Protein AF-A0A9P9BII1-F1 (afdb_monomer)

Foldseek 3Di:
DDDDDDDDDDDDDDPDPPPPPDPPDDPLNVVLVVQCVLLVVLLVVLVVLVVLLVCLACVNFPPDDPVSLVVSVVSLVVSVVVLVVSQVVQDPDDPDAGHTPNDDLVRLCVPDDLQSSLVSNLSSLLSLLSSLLVLLSSQVSSFDDLVDPDPSNVVSLVSLLVSLVVLLVVLVVVSDNPPPPPPPPDDDDDDDDDDDDDDPDPPPPSRRAGALSSLSSLLSQLQSVLVCPPSNLSSLVNLVRNVDVVSPSPVSSVLSNVQSVVCNVVSHHDDSQ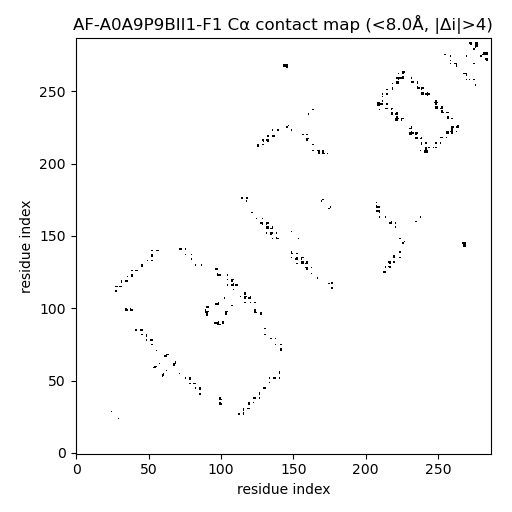VCCCVPVVDGDDDD

Structure (mmCIF, N/CA/C/O backbone):
data_AF-A0A9P9BII1-F1
#
_entry.id   AF-A0A9P9BII1-F1
#
loop_
_atom_site.group_PDB
_atom_site.id
_atom_site.type_symbol
_atom_site.label_atom_id
_atom_site.label_alt_id
_atom_site.label_comp_id
_atom_site.label_asym_id
_atom_site.label_entity_id
_atom_site.label_seq_id
_atom_site.pdbx_PDB_ins_code
_atom_site.Cartn_x
_atom_site.Cartn_y
_atom_site.Cartn_z
_atom_site.occupancy
_atom_site.B_iso_or_equiv
_atom_site.auth_seq_id
_atom_site.auth_comp_id
_atom_site.auth_asym_id
_atom_site.auth_atom_id
_atom_site.pdbx_PDB_model_num
ATOM 1 N N . MET A 1 1 ? -20.106 42.550 32.837 1.00 37.91 1 MET A N 1
ATOM 2 C CA . MET A 1 1 ? -19.754 42.875 31.440 1.00 37.91 1 MET A CA 1
ATOM 3 C C . MET A 1 1 ? -19.389 41.559 30.758 1.00 37.91 1 MET A C 1
ATOM 5 O O . MET A 1 1 ? -18.338 41.011 31.050 1.00 37.91 1 MET A O 1
ATOM 9 N N . ARG A 1 2 ? -20.332 40.958 30.018 1.00 33.84 2 ARG A N 1
ATOM 10 C CA . ARG A 1 2 ? -20.162 39.676 29.309 1.00 33.84 2 ARG A CA 1
ATOM 11 C C . ARG A 1 2 ? -19.641 39.983 27.906 1.00 33.84 2 ARG A C 1
ATOM 13 O O . ARG A 1 2 ? -20.245 40.818 27.240 1.00 33.84 2 ARG A O 1
ATOM 20 N N . GLN A 1 3 ? -18.573 39.326 27.464 1.00 36.69 3 GLN A N 1
ATOM 21 C CA . GLN A 1 3 ? -18.199 39.305 26.052 1.00 36.69 3 GLN A CA 1
ATOM 22 C C . GLN A 1 3 ? -18.216 37.868 25.543 1.00 36.69 3 GLN A C 1
ATOM 24 O O . GLN A 1 3 ? -17.524 36.986 26.041 1.00 36.69 3 GLN A O 1
ATOM 29 N N . THR A 1 4 ? -19.108 37.683 24.582 1.00 38.31 4 THR A N 1
ATOM 30 C CA . THR A 1 4 ? -19.390 36.498 23.789 1.00 38.31 4 THR A CA 1
ATOM 31 C C . THR A 1 4 ? -18.354 36.432 22.671 1.00 38.31 4 THR A C 1
ATOM 33 O O . THR A 1 4 ? -18.233 37.393 21.915 1.00 38.31 4 THR A O 1
ATOM 36 N N . ILE A 1 5 ? -17.623 35.325 22.539 1.00 36.66 5 ILE A N 1
ATOM 37 C CA . ILE A 1 5 ? -16.804 35.063 21.349 1.00 36.66 5 ILE A CA 1
ATOM 38 C C . ILE A 1 5 ? -17.589 34.069 20.503 1.00 36.66 5 ILE A C 1
ATOM 40 O O . ILE A 1 5 ? -17.770 32.915 20.881 1.00 36.66 5 ILE A O 1
ATOM 44 N N . SER A 1 6 ? -18.120 34.578 19.396 1.00 36.09 6 SER A N 1
ATOM 45 C CA . SER A 1 6 ? -18.801 33.812 18.364 1.00 36.09 6 SER A CA 1
ATOM 46 C C . SER A 1 6 ? -17.867 33.630 17.168 1.00 36.09 6 SER A C 1
ATOM 48 O O . SER A 1 6 ? -17.128 34.545 16.810 1.00 36.09 6 SER A O 1
ATOM 50 N N . SER A 1 7 ? -18.001 32.455 16.553 1.00 33.88 7 SER A N 1
ATOM 51 C CA . SER A 1 7 ? -17.743 32.110 15.150 1.00 33.88 7 SER A CA 1
ATOM 52 C C . SER A 1 7 ? -16.306 32.063 14.618 1.00 33.88 7 SER A C 1
ATOM 54 O O . SER A 1 7 ? -15.764 33.082 14.207 1.00 33.88 7 SER A O 1
ATOM 56 N N . THR A 1 8 ? -15.818 30.833 14.417 1.00 34.38 8 THR A N 1
ATOM 57 C CA . THR A 1 8 ? -15.198 30.368 13.156 1.00 34.38 8 THR A CA 1
ATOM 58 C C . THR A 1 8 ? -15.412 28.851 13.000 1.00 34.38 8 THR A C 1
ATOM 60 O O . THR A 1 8 ? -14.522 28.043 13.243 1.00 34.38 8 THR A O 1
ATOM 63 N N . LEU A 1 9 ? -16.623 28.440 12.604 1.00 34.28 9 LEU A N 1
ATOM 64 C CA . LEU A 1 9 ? -16.849 27.102 12.038 1.00 34.28 9 LEU A CA 1
ATOM 65 C C . LEU A 1 9 ? -16.599 27.168 10.519 1.00 34.28 9 LEU A C 1
ATOM 67 O O . LEU A 1 9 ? -17.051 28.129 9.892 1.00 34.28 9 LEU A O 1
ATOM 71 N N . PRO A 1 10 ? -15.904 26.193 9.909 1.00 35.91 10 PRO A N 1
ATOM 72 C CA . PRO A 1 10 ? -15.767 26.118 8.458 1.00 35.91 10 PRO A CA 1
ATOM 73 C C . PRO A 1 10 ? -17.096 25.713 7.791 1.00 35.91 10 PRO A C 1
ATOM 75 O O . PRO A 1 10 ? -17.853 24.900 8.320 1.00 35.91 10 PRO A O 1
ATOM 78 N N . SER A 1 11 ? -17.375 26.318 6.633 1.00 38.66 11 SER A N 1
ATOM 79 C CA . SER A 1 11 ? -18.633 26.224 5.878 1.00 38.66 11 SER A CA 1
ATOM 80 C C . SER A 1 11 ? -19.050 24.793 5.484 1.00 38.66 11 SER A C 1
ATOM 82 O O . SER A 1 11 ? -18.194 24.003 5.082 1.00 38.66 11 SER A O 1
ATOM 84 N N . PRO A 1 12 ? -20.363 24.472 5.473 1.00 44.69 12 PRO A N 1
ATOM 85 C CA . PRO A 1 12 ? -20.879 23.162 5.101 1.00 44.69 12 PRO A CA 1
ATOM 86 C C . PRO A 1 12 ? -21.339 23.152 3.636 1.00 44.69 12 PRO A C 1
ATOM 88 O O . PRO A 1 12 ? -22.470 23.511 3.326 1.00 44.69 12 PRO A O 1
ATOM 91 N N . HIS A 1 13 ? -20.485 22.707 2.718 1.00 38.97 13 HIS A N 1
ATOM 92 C CA . HIS A 1 13 ? -20.919 22.318 1.368 1.00 38.97 13 HIS A CA 1
ATOM 93 C C . HIS A 1 13 ? -20.343 20.952 0.992 1.00 38.97 13 HIS A C 1
ATOM 95 O O . HIS A 1 13 ? -19.656 20.789 -0.010 1.00 38.97 13 HIS A O 1
ATOM 101 N N . LEU A 1 14 ? -20.644 19.956 1.820 1.00 40.66 14 LEU A N 1
ATOM 102 C CA . LEU A 1 14 ? -20.707 18.565 1.396 1.00 40.66 14 LEU A CA 1
ATOM 103 C C . LEU A 1 14 ? -22.172 18.171 1.536 1.00 40.66 14 LEU A C 1
ATOM 105 O O . LEU A 1 14 ? -22.669 17.997 2.646 1.00 40.66 14 LEU A O 1
ATOM 109 N N . ILE A 1 15 ? -22.878 18.102 0.407 1.00 37.12 15 ILE A N 1
ATOM 110 C CA . ILE A 1 15 ? -24.163 17.409 0.341 1.00 37.12 15 ILE A CA 1
ATOM 111 C C . ILE A 1 15 ? -23.810 15.931 0.506 1.00 37.12 15 ILE A C 1
ATOM 113 O O . ILE A 1 15 ? -23.513 15.236 -0.463 1.00 37.12 15 ILE A O 1
ATOM 117 N N . LEU A 1 16 ? -23.726 15.489 1.759 1.00 41.62 16 LEU A N 1
ATOM 118 C CA . LEU A 1 16 ? -23.738 14.074 2.083 1.00 41.62 16 LEU A CA 1
ATOM 119 C C . LEU A 1 16 ? -25.080 13.534 1.571 1.00 41.62 16 LEU A C 1
ATOM 121 O O . LEU A 1 16 ? -26.110 14.161 1.843 1.00 41.62 16 LEU A O 1
ATOM 125 N N . PRO A 1 17 ? -25.108 12.427 0.808 1.00 35.66 17 PRO A N 1
ATOM 126 C CA . PRO A 1 17 ? -26.366 11.748 0.551 1.00 35.66 17 PRO A CA 1
ATOM 127 C C . PRO A 1 17 ? -26.988 11.447 1.914 1.00 35.66 17 PRO A C 1
ATOM 129 O O . PRO A 1 17 ? -26.336 10.860 2.779 1.00 35.66 17 PRO A O 1
ATOM 132 N N . ASN A 1 18 ? -28.210 11.935 2.123 1.00 41.25 18 ASN A N 1
ATOM 133 C CA . ASN A 1 18 ? -28.996 11.639 3.307 1.00 41.25 18 ASN A CA 1
ATOM 134 C C . ASN A 1 18 ? -29.317 10.143 3.258 1.00 41.25 18 ASN A C 1
ATOM 136 O O . ASN A 1 18 ? -30.305 9.738 2.651 1.00 41.25 18 ASN A O 1
ATOM 140 N N . LEU A 1 19 ? -28.408 9.328 3.790 1.00 47.31 19 LEU A N 1
ATOM 141 C CA . LEU A 1 19 ? -28.669 7.935 4.102 1.00 47.31 19 LEU A CA 1
ATOM 142 C C . LEU A 1 19 ? -29.736 7.982 5.188 1.00 47.31 19 LEU A C 1
ATOM 144 O O . LEU A 1 19 ? -29.468 8.467 6.287 1.00 47.31 19 LEU A O 1
ATOM 148 N N . GLU A 1 20 ? -30.958 7.590 4.836 1.00 40.94 20 GLU A N 1
ATOM 149 C CA . GLU A 1 20 ? -32.012 7.353 5.815 1.00 40.94 20 GLU A CA 1
ATOM 150 C C . GLU A 1 20 ? -31.408 6.463 6.903 1.00 40.94 20 GLU A C 1
ATOM 152 O O . GLU A 1 20 ? -30.863 5.400 6.606 1.00 40.94 20 GLU A O 1
ATOM 157 N N . ALA A 1 21 ? -31.366 6.973 8.136 1.00 46.28 21 ALA A N 1
ATOM 158 C CA . ALA A 1 21 ? -30.847 6.211 9.254 1.00 46.28 21 ALA A CA 1
ATOM 159 C C . ALA A 1 21 ? -31.758 4.995 9.417 1.00 46.28 21 ALA A C 1
ATOM 161 O O . ALA A 1 21 ? -32.939 5.148 9.724 1.00 46.28 21 ALA A O 1
ATOM 162 N N . ASP A 1 22 ? -31.213 3.815 9.148 1.00 53.81 22 ASP A N 1
ATOM 163 C CA . ASP A 1 22 ? -31.877 2.558 9.449 1.00 53.81 22 ASP A CA 1
ATOM 164 C C . ASP A 1 22 ? -32.084 2.516 10.970 1.00 53.81 22 ASP A C 1
ATOM 166 O O . ASP A 1 22 ? -31.125 2.729 11.725 1.00 53.81 22 ASP A O 1
ATOM 170 N N . ASP A 1 23 ? -33.328 2.313 11.413 1.00 57.91 23 ASP A N 1
ATOM 171 C CA . ASP A 1 23 ? -33.786 2.487 12.809 1.00 57.91 23 ASP A CA 1
ATOM 172 C C . ASP A 1 23 ? -33.072 1.521 13.794 1.00 57.91 23 ASP A C 1
ATOM 174 O O . ASP A 1 23 ? -33.182 1.656 15.011 1.00 57.91 23 ASP A O 1
ATOM 178 N N . ASP A 1 24 ? -32.278 0.581 13.261 1.00 66.44 24 ASP A N 1
ATOM 179 C CA . ASP A 1 24 ? -31.462 -0.417 13.966 1.00 66.44 24 ASP A CA 1
ATOM 180 C C . ASP A 1 24 ? -29.956 -0.062 14.081 1.00 66.44 24 ASP A C 1
ATOM 182 O O . ASP A 1 24 ? -29.154 -0.868 14.570 1.00 66.44 24 ASP A O 1
ATOM 186 N N . THR A 1 25 ? -29.517 1.128 13.652 1.00 73.44 25 THR A N 1
ATOM 187 C CA . THR A 1 25 ? -28.085 1.488 13.689 1.00 73.44 25 THR A CA 1
ATOM 188 C C . THR A 1 25 ? -27.608 1.772 15.121 1.00 73.44 25 THR A C 1
ATOM 190 O O . THR A 1 25 ? -28.017 2.747 15.752 1.00 73.44 25 THR A O 1
ATOM 193 N N . SER A 1 26 ? -26.681 0.954 15.636 1.00 84.44 26 SER A N 1
ATOM 194 C CA . SER A 1 26 ? -26.080 1.156 16.963 1.00 84.44 26 SER A CA 1
ATOM 195 C C . SER A 1 26 ? -25.380 2.525 17.068 1.00 84.44 26 SER A C 1
ATOM 197 O O . SER A 1 26 ? -24.687 2.932 16.127 1.00 84.44 26 SER A O 1
ATOM 199 N N . PRO A 1 27 ? -25.445 3.221 18.224 1.00 83.50 27 PRO A N 1
ATOM 200 C CA . PRO A 1 27 ? -24.693 4.459 18.458 1.00 83.50 27 PRO A CA 1
ATOM 201 C C . PRO A 1 27 ? -23.186 4.326 18.191 1.00 83.50 27 PRO A C 1
ATOM 203 O O . PRO A 1 27 ? -22.537 5.285 17.770 1.00 83.50 27 PRO A O 1
ATOM 206 N N . GLU A 1 28 ? -22.622 3.135 18.408 1.00 83.19 28 GLU A N 1
ATOM 207 C CA . GLU A 1 28 ? -21.217 2.837 18.116 1.00 83.19 28 GLU A CA 1
ATOM 208 C C . GLU A 1 28 ? -20.907 2.861 16.617 1.00 83.19 28 GLU A C 1
ATOM 210 O O . GLU A 1 28 ? -19.848 3.346 16.211 1.00 83.19 28 GLU A O 1
ATOM 215 N N . ASP A 1 29 ? -21.836 2.383 15.789 1.00 81.56 29 ASP A N 1
ATOM 216 C CA . ASP A 1 29 ? -21.683 2.369 14.336 1.00 81.56 29 ASP A CA 1
ATOM 217 C C . ASP A 1 29 ? -21.867 3.773 13.753 1.00 81.56 29 ASP A C 1
ATOM 219 O O . ASP A 1 29 ? -21.079 4.181 12.896 1.00 81.56 29 ASP A O 1
ATOM 223 N N . MET A 1 30 ? -22.799 4.566 14.295 1.00 84.62 30 MET A N 1
ATOM 224 C CA . MET A 1 30 ? -22.929 5.988 13.948 1.00 84.62 30 MET A CA 1
ATOM 225 C C . MET A 1 30 ? -21.650 6.768 14.282 1.00 84.62 30 MET A C 1
ATOM 227 O O . MET A 1 30 ? -21.163 7.558 13.469 1.00 84.62 30 MET A O 1
ATOM 231 N N . LEU A 1 31 ? -21.075 6.531 15.467 1.00 86.44 31 LEU A N 1
ATOM 232 C CA . LEU A 1 31 ? -19.836 7.180 15.893 1.00 86.44 31 LEU A CA 1
ATOM 233 C C . LEU A 1 31 ? -18.653 6.760 15.014 1.00 86.44 31 LEU A C 1
ATOM 235 O O . LEU A 1 31 ? -17.882 7.612 14.569 1.00 86.44 31 LEU A O 1
ATOM 239 N N . HIS A 1 32 ? -18.526 5.466 14.715 1.00 86.56 32 HIS A N 1
ATOM 240 C CA . HIS A 1 32 ? -17.518 4.964 13.786 1.00 86.56 32 HIS A CA 1
ATOM 241 C C . HIS A 1 32 ? -17.662 5.609 12.398 1.00 86.56 32 HIS A C 1
ATOM 243 O O . HIS A 1 32 ? -16.670 6.056 11.819 1.00 86.56 32 HIS A O 1
ATOM 249 N N . GLN A 1 33 ? -18.879 5.704 11.858 1.00 84.69 33 GLN A N 1
ATOM 250 C CA . GLN A 1 33 ? -19.138 6.309 10.550 1.00 84.69 33 GLN A CA 1
ATOM 251 C C . GLN A 1 33 ? -18.779 7.802 10.530 1.00 84.69 33 GLN A C 1
ATOM 253 O O . GLN A 1 33 ? -18.103 8.262 9.609 1.00 84.69 33 GLN A O 1
ATOM 258 N N . ALA A 1 34 ? -19.142 8.546 11.577 1.00 86.00 34 ALA A N 1
ATOM 259 C CA . ALA A 1 34 ? -18.801 9.961 11.698 1.00 86.00 34 ALA A CA 1
ATOM 260 C C . ALA A 1 34 ? -17.279 10.193 11.778 1.00 86.00 34 ALA A C 1
ATOM 262 O O . ALA A 1 34 ? -16.751 11.091 11.120 1.00 86.00 34 ALA A O 1
ATOM 263 N N . LEU A 1 35 ? -16.561 9.369 12.549 1.00 87.75 35 LEU A N 1
ATOM 264 C CA . LEU A 1 35 ? -15.115 9.514 12.770 1.00 87.75 35 LEU A CA 1
ATOM 265 C C . LEU A 1 35 ? -14.251 8.941 11.635 1.00 87.75 35 LEU A C 1
ATOM 267 O O . LEU A 1 35 ? -13.095 9.340 11.475 1.00 87.75 35 LEU A O 1
ATOM 271 N N . SER A 1 36 ? -14.789 8.017 10.837 1.00 89.38 36 SER A N 1
ATOM 272 C CA . SER A 1 36 ? -14.081 7.413 9.701 1.00 89.38 36 SER A CA 1
ATOM 273 C C . SER A 1 36 ? -14.126 8.265 8.432 1.00 89.38 36 SER A C 1
ATOM 275 O O . SER A 1 36 ? -13.271 8.088 7.565 1.00 89.38 36 SER A O 1
ATOM 277 N N . GLY A 1 37 ? -15.050 9.227 8.325 1.00 89.56 37 GLY A N 1
ATOM 278 C CA . GLY A 1 37 ? -15.197 10.102 7.154 1.00 89.56 37 GLY A CA 1
ATOM 279 C C . GLY A 1 37 ? -13.883 10.725 6.648 1.00 89.56 37 GLY A C 1
ATOM 280 O O . GLY A 1 37 ? -13.556 10.556 5.472 1.00 89.56 37 GLY A O 1
ATOM 281 N N . PRO A 1 38 ? -13.070 11.376 7.506 1.00 90.44 38 PRO A N 1
ATOM 282 C CA . PRO A 1 38 ? -11.774 11.925 7.098 1.00 90.44 38 PRO A CA 1
ATOM 283 C C . PRO A 1 38 ? -10.776 10.871 6.593 1.00 90.44 38 PRO A C 1
ATOM 285 O O . PRO A 1 38 ? -9.991 11.153 5.688 1.00 90.44 38 PRO A O 1
ATOM 288 N N . LEU A 1 39 ? -10.811 9.655 7.149 1.00 91.50 39 LEU A N 1
ATOM 289 C CA . LEU A 1 39 ? -9.946 8.547 6.730 1.00 91.50 39 LEU A CA 1
ATOM 290 C C . LEU A 1 39 ? -10.359 8.008 5.360 1.00 91.50 39 LEU A C 1
ATOM 292 O O . LEU A 1 39 ? -9.500 7.766 4.513 1.00 91.50 39 LEU A O 1
ATOM 296 N N . PHE A 1 40 ? -11.664 7.882 5.112 1.00 92.06 40 PHE A N 1
ATOM 297 C CA . PHE A 1 40 ? -12.182 7.508 3.798 1.00 92.06 40 PHE A CA 1
ATOM 298 C C . PHE A 1 40 ? -11.846 8.550 2.735 1.00 92.06 40 PHE A C 1
ATOM 300 O O . PHE A 1 40 ? -11.382 8.180 1.659 1.00 92.06 40 PHE A O 1
ATOM 307 N N . GLU A 1 41 ? -12.013 9.839 3.035 1.00 92.62 41 GLU A N 1
ATOM 308 C CA . GLU A 1 41 ? -11.648 10.914 2.106 1.00 92.62 41 GLU A CA 1
ATOM 309 C C . GLU A 1 41 ? -10.146 10.905 1.801 1.00 92.62 41 GLU A C 1
ATOM 311 O O . GLU A 1 41 ? -9.737 11.021 0.641 1.00 92.62 41 GLU A O 1
ATOM 316 N N . PHE A 1 42 ? -9.308 10.716 2.825 1.00 94.12 42 PHE A N 1
ATOM 317 C CA . PHE A 1 42 ? -7.871 10.552 2.637 1.00 94.12 42 PHE A CA 1
ATOM 318 C C . PHE A 1 42 ? -7.565 9.370 1.712 1.00 94.12 42 PHE A C 1
ATOM 320 O O . PHE A 1 42 ? -6.849 9.531 0.721 1.00 94.12 42 PHE A O 1
ATOM 327 N N . TYR A 1 43 ? -8.127 8.195 2.007 1.00 94.69 43 TYR A N 1
ATOM 328 C CA . TYR A 1 43 ? -7.877 6.985 1.233 1.00 94.69 43 TYR A CA 1
ATOM 329 C C . TYR A 1 43 ? -8.371 7.127 -0.207 1.00 94.69 43 TYR A C 1
ATOM 331 O O . TYR A 1 43 ? -7.662 6.762 -1.139 1.00 94.69 43 TYR A O 1
ATOM 339 N N . TYR A 1 44 ? -9.540 7.728 -0.418 1.00 95.38 44 TYR A N 1
ATOM 340 C CA . TYR A 1 44 ? -10.073 8.011 -1.746 1.00 95.38 44 TYR A CA 1
ATOM 341 C C . TYR A 1 44 ? -9.128 8.903 -2.561 1.00 95.38 44 TYR A C 1
ATOM 343 O O . TYR A 1 44 ? -8.754 8.557 -3.684 1.00 95.38 44 TYR A O 1
ATOM 351 N N . ARG A 1 45 ? -8.662 10.021 -1.987 1.00 96.69 45 ARG A N 1
ATOM 352 C CA . ARG A 1 45 ? -7.682 10.900 -2.649 1.00 96.69 45 ARG A CA 1
ATOM 353 C C . ARG A 1 45 ? -6.366 10.191 -2.930 1.00 96.69 45 ARG A C 1
ATOM 355 O O . ARG A 1 45 ? -5.770 10.425 -3.983 1.00 96.69 45 ARG A O 1
ATOM 362 N N . LEU A 1 46 ? -5.927 9.332 -2.015 1.00 96.19 46 LEU A N 1
ATOM 363 C CA . LEU A 1 46 ? -4.751 8.499 -2.209 1.00 96.19 46 LEU A CA 1
ATOM 364 C C . LEU A 1 46 ? -4.944 7.572 -3.416 1.00 96.19 46 LEU A C 1
ATOM 366 O O . LEU A 1 46 ? -4.092 7.575 -4.296 1.00 96.19 46 LEU A O 1
ATOM 370 N N . GLN A 1 47 ? -6.086 6.887 -3.539 1.00 94.88 47 GLN A N 1
ATOM 371 C CA . GLN A 1 47 ? -6.379 6.015 -4.686 1.00 94.88 47 GLN A CA 1
ATOM 372 C C . GLN A 1 47 ? -6.416 6.767 -6.024 1.00 94.88 47 GLN A C 1
ATOM 374 O O . GLN A 1 47 ? -5.945 6.254 -7.042 1.00 94.88 47 GLN A O 1
ATOM 379 N N . LEU A 1 48 ? -6.908 8.012 -6.045 1.00 95.31 48 LEU A N 1
ATOM 380 C CA . LEU A 1 48 ? -6.826 8.856 -7.244 1.00 95.31 48 LEU A CA 1
ATOM 381 C C . LEU A 1 48 ? -5.367 9.115 -7.653 1.00 95.31 48 LEU A C 1
ATOM 383 O O . LEU A 1 48 ? -5.044 9.102 -8.845 1.00 95.31 48 LEU A O 1
ATOM 387 N 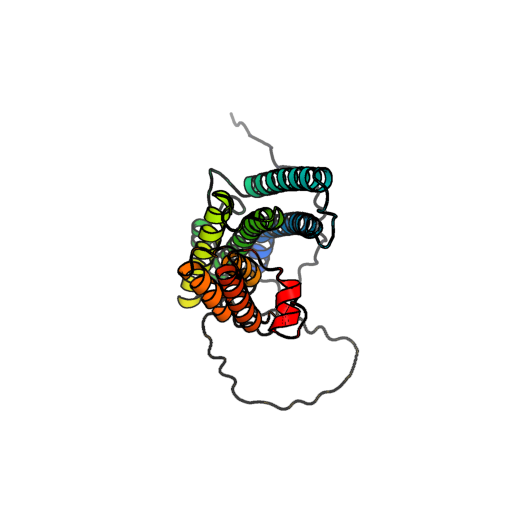N . LEU A 1 49 ? -4.476 9.327 -6.680 1.00 95.25 49 LEU A N 1
ATOM 388 C CA . LEU A 1 49 ? -3.038 9.455 -6.926 1.00 95.25 49 LEU A CA 1
ATOM 389 C C . LEU A 1 49 ? -2.423 8.121 -7.366 1.00 95.25 49 LEU A C 1
ATOM 391 O O . LEU A 1 49 ? -1.701 8.118 -8.362 1.00 95.25 49 LEU A O 1
ATOM 395 N N . SER A 1 50 ? -2.762 6.997 -6.731 1.00 92.94 50 SER A N 1
ATOM 396 C CA . SER A 1 50 ? -2.316 5.650 -7.128 1.00 92.94 50 SER A CA 1
ATOM 397 C C . SER A 1 50 ? -2.659 5.348 -8.589 1.00 92.94 50 SER A C 1
ATOM 399 O O . SER A 1 50 ? -1.824 4.867 -9.357 1.00 92.94 50 SER A O 1
ATOM 401 N N . GLY A 1 51 ? -3.864 5.721 -9.034 1.00 91.88 51 GLY A N 1
ATOM 402 C CA . GLY A 1 51 ? -4.269 5.590 -10.435 1.00 91.88 51 GLY A CA 1
ATOM 403 C C . GLY A 1 51 ? -3.415 6.428 -11.392 1.00 91.88 51 GLY A C 1
ATOM 404 O O . GLY A 1 51 ? -3.187 6.034 -12.537 1.00 91.88 51 GLY A O 1
ATOM 405 N N . HIS A 1 52 ? -2.899 7.576 -10.943 1.00 92.12 52 HIS A N 1
ATOM 406 C CA . HIS A 1 52 ? -1.954 8.373 -11.726 1.00 92.12 52 HIS A CA 1
ATOM 407 C C . HIS A 1 52 ? -0.580 7.700 -11.790 1.00 92.12 52 HIS A C 1
ATOM 409 O O . HIS A 1 52 ? 0.015 7.679 -12.866 1.00 92.12 52 HIS A O 1
ATOM 415 N N . VAL A 1 53 ? -0.112 7.114 -10.683 1.00 90.00 53 VAL A N 1
ATOM 416 C CA . VAL A 1 53 ? 1.144 6.346 -10.624 1.00 90.00 53 VAL A CA 1
ATOM 417 C C . VAL A 1 53 ? 1.099 5.147 -11.572 1.00 90.00 53 VAL A C 1
ATOM 419 O O . VAL A 1 53 ? 2.008 4.972 -12.383 1.00 90.00 53 VAL A O 1
ATOM 422 N N . ALA A 1 54 ? 0.008 4.378 -11.569 1.00 87.06 54 ALA A N 1
ATOM 423 C CA . ALA A 1 54 ? -0.149 3.201 -12.426 1.00 87.06 54 ALA A CA 1
ATOM 424 C C . ALA A 1 54 ? 0.008 3.523 -13.928 1.00 87.06 54 ALA A C 1
ATOM 426 O O . ALA A 1 54 ? 0.610 2.747 -14.681 1.00 87.06 54 ALA A O 1
ATOM 427 N N . ARG A 1 55 ? -0.457 4.704 -14.365 1.00 88.44 55 ARG A N 1
ATOM 428 C CA . ARG A 1 55 ? -0.324 5.187 -15.755 1.00 88.44 55 ARG A CA 1
ATOM 429 C C . ARG A 1 55 ? 1.097 5.606 -16.139 1.00 88.44 55 ARG A C 1
ATOM 431 O O . ARG A 1 55 ? 1.361 5.821 -17.318 1.00 88.44 55 ARG A O 1
ATOM 438 N N . LEU A 1 56 ? 2.011 5.730 -15.178 1.00 87.25 56 LEU A N 1
ATOM 439 C CA . LEU A 1 56 ? 3.416 6.053 -15.437 1.00 87.25 56 LEU A CA 1
ATOM 440 C C . LEU A 1 56 ? 4.280 4.811 -15.672 1.00 87.25 56 LEU A C 1
ATOM 442 O O . LEU A 1 56 ? 5.430 4.938 -16.097 1.00 87.25 56 LEU A O 1
ATOM 446 N N . THR A 1 57 ? 3.752 3.610 -15.439 1.00 81.69 57 THR A N 1
ATOM 447 C CA . THR A 1 57 ? 4.451 2.366 -15.777 1.00 81.69 57 THR A CA 1
ATOM 448 C C . THR A 1 57 ? 4.768 2.301 -17.278 1.00 81.69 57 THR A C 1
ATOM 450 O O . THR A 1 57 ? 4.018 2.808 -18.114 1.00 81.69 57 THR A O 1
ATOM 453 N N . HIS A 1 58 ? 5.866 1.630 -17.642 1.00 75.94 58 HIS A N 1
ATOM 454 C CA . HIS A 1 58 ? 6.309 1.475 -19.040 1.00 75.94 58 HIS A CA 1
ATOM 455 C C . HIS A 1 58 ? 5.287 0.764 -19.951 1.00 75.94 58 HIS A C 1
ATOM 457 O O . HIS A 1 58 ? 5.434 0.758 -21.166 1.00 75.94 58 HIS A O 1
ATOM 463 N N . TYR A 1 59 ? 4.250 0.158 -19.368 1.00 75.19 59 TYR A N 1
ATOM 464 C CA . TYR A 1 59 ? 3.141 -0.457 -20.094 1.00 75.19 59 TYR A CA 1
ATOM 465 C C . TYR A 1 59 ? 2.124 0.539 -20.640 1.00 75.19 59 TYR A C 1
ATOM 467 O O . TYR A 1 59 ? 1.443 0.237 -21.614 1.00 75.19 59 TYR A O 1
ATOM 475 N N . HIS A 1 60 ? 1.993 1.694 -19.991 1.00 77.25 60 HIS A N 1
ATOM 476 C CA . HIS A 1 60 ? 0.987 2.701 -20.327 1.00 77.25 60 HIS A CA 1
ATOM 477 C C . HIS A 1 60 ? 1.601 3.938 -20.981 1.00 77.25 60 HIS A C 1
ATOM 479 O O . HIS A 1 60 ? 0.879 4.754 -21.550 1.00 77.25 60 HIS A O 1
ATOM 485 N N . ARG A 1 61 ? 2.926 4.089 -20.906 1.00 78.75 61 ARG A N 1
ATOM 486 C CA . ARG A 1 61 ? 3.644 5.246 -21.430 1.00 78.75 61 ARG A CA 1
ATOM 487 C C . ARG A 1 61 ? 4.984 4.833 -22.026 1.00 78.75 61 ARG A C 1
ATOM 489 O O . ARG A 1 61 ? 5.654 3.958 -21.481 1.00 78.75 61 ARG A O 1
ATOM 496 N N . SER A 1 62 ? 5.375 5.498 -23.116 1.00 80.38 62 SER A N 1
ATOM 497 C CA . SER A 1 62 ? 6.711 5.347 -23.698 1.00 80.38 62 SER A CA 1
ATOM 498 C C . SER A 1 62 ? 7.792 5.716 -22.679 1.00 80.38 62 SER A C 1
ATOM 500 O O . SER A 1 62 ? 7.610 6.615 -21.858 1.00 80.38 62 SER A O 1
ATOM 502 N N . ARG A 1 63 ? 8.901 4.976 -22.719 1.00 80.88 63 ARG A N 1
ATOM 503 C CA . ARG A 1 63 ? 10.073 5.098 -21.835 1.00 80.88 63 ARG A CA 1
ATOM 504 C C . ARG A 1 63 ? 11.378 4.972 -22.629 1.00 80.88 63 ARG A C 1
ATOM 506 O O . ARG A 1 63 ? 12.394 4.535 -22.092 1.00 80.88 63 ARG A O 1
ATOM 513 N N . ILE A 1 64 ? 11.316 5.248 -23.931 1.00 82.44 64 ILE A N 1
ATOM 514 C CA . ILE A 1 64 ? 12.361 4.869 -24.887 1.00 82.44 64 ILE A CA 1
ATOM 515 C C . ILE A 1 64 ? 13.368 6.005 -25.063 1.00 82.44 64 ILE A C 1
ATOM 517 O O . ILE A 1 64 ? 14.566 5.746 -25.144 1.00 82.44 64 ILE A O 1
ATOM 521 N N . THR A 1 65 ? 12.898 7.252 -25.116 1.00 86.31 65 THR A N 1
ATOM 522 C CA . THR A 1 65 ? 13.757 8.426 -25.322 1.00 86.31 65 THR A CA 1
ATOM 523 C C . THR A 1 65 ? 14.147 9.087 -23.997 1.00 86.31 65 THR A C 1
ATOM 525 O O . THR A 1 65 ? 13.524 8.850 -22.962 1.00 86.31 65 THR A O 1
ATOM 528 N N . ALA A 1 66 ? 15.181 9.934 -24.022 1.00 85.00 66 ALA A N 1
ATOM 529 C CA . ALA A 1 66 ? 15.525 10.773 -22.873 1.00 85.00 66 ALA A CA 1
ATOM 530 C C . ALA A 1 66 ? 14.359 11.708 -22.503 1.00 85.00 66 ALA A C 1
ATOM 532 O O . ALA A 1 66 ? 13.962 11.758 -21.343 1.00 85.00 66 ALA A O 1
ATOM 533 N N . ASP A 1 67 ? 13.728 12.329 -23.505 1.00 87.31 67 ASP A N 1
ATOM 534 C CA . ASP A 1 67 ? 12.561 13.197 -23.316 1.00 87.31 67 ASP A CA 1
ATOM 535 C C . ASP A 1 67 ? 11.386 12.457 -22.653 1.00 87.31 67 ASP A C 1
ATOM 537 O O . ASP A 1 67 ? 10.709 13.006 -21.780 1.00 87.31 67 ASP A O 1
ATOM 541 N N . ASP A 1 68 ? 11.154 11.189 -23.019 1.00 85.19 68 ASP A N 1
ATOM 542 C CA . ASP A 1 68 ? 10.141 10.345 -22.379 1.00 85.19 68 ASP A CA 1
ATOM 543 C C . ASP A 1 68 ? 10.449 10.143 -20.889 1.00 85.19 68 ASP A C 1
ATOM 545 O O . ASP A 1 68 ? 9.542 10.188 -20.052 1.00 85.19 68 ASP A O 1
ATOM 549 N N . GLN A 1 69 ? 11.722 9.917 -20.547 1.00 84.94 69 GLN A N 1
ATOM 550 C CA . GLN A 1 69 ? 12.155 9.714 -19.164 1.00 84.94 69 GLN A CA 1
ATOM 551 C C . GLN A 1 69 ? 12.042 10.999 -18.343 1.00 84.94 69 GLN A C 1
ATOM 553 O O . GLN A 1 69 ? 11.468 10.961 -17.252 1.00 84.94 69 GLN A O 1
ATOM 558 N N . ASP A 1 70 ? 12.479 12.136 -18.884 1.00 87.31 70 ASP A N 1
ATOM 559 C CA . ASP A 1 70 ? 12.378 13.446 -18.231 1.00 87.31 70 ASP A CA 1
ATOM 560 C C . ASP A 1 70 ? 10.917 13.830 -17.977 1.00 87.31 70 ASP A C 1
ATOM 562 O O . ASP A 1 70 ? 10.541 14.254 -16.878 1.00 87.31 70 ASP A O 1
ATOM 566 N N . ALA A 1 71 ? 10.047 13.595 -18.961 1.00 88.75 71 ALA A N 1
ATOM 567 C CA . ALA A 1 71 ? 8.625 13.871 -18.831 1.00 88.75 71 ALA A CA 1
ATOM 568 C C . ALA A 1 71 ? 7.941 12.965 -17.793 1.00 88.75 71 ALA A C 1
ATOM 570 O O . ALA A 1 71 ? 6.921 13.353 -17.214 1.00 88.75 71 ALA A O 1
ATOM 571 N N . VAL A 1 72 ? 8.458 11.760 -17.539 1.00 88.31 72 VAL A N 1
ATOM 572 C CA . VAL A 1 72 ? 7.953 10.917 -16.449 1.00 88.31 72 VAL A CA 1
ATOM 573 C C . VAL A 1 72 ? 8.537 11.328 -15.106 1.00 88.31 72 VAL A C 1
ATOM 575 O O . VAL A 1 72 ? 7.777 11.425 -14.142 1.00 88.31 72 VAL A O 1
ATOM 578 N N . ALA A 1 73 ? 9.829 11.639 -15.032 1.00 88.19 73 ALA A N 1
ATOM 579 C CA . ALA A 1 73 ? 10.456 12.145 -13.815 1.00 88.19 73 ALA A CA 1
ATOM 580 C C . ALA A 1 73 ? 9.738 13.407 -13.300 1.00 88.19 73 ALA A C 1
ATOM 582 O O . ALA A 1 73 ? 9.414 13.492 -12.113 1.00 88.19 73 ALA A O 1
ATOM 583 N N . ALA A 1 74 ? 9.373 14.328 -14.198 1.00 90.94 74 ALA A N 1
ATOM 584 C CA . ALA A 1 74 ? 8.576 15.509 -13.868 1.00 90.94 74 ALA A CA 1
ATOM 585 C C . ALA A 1 74 ? 7.179 15.154 -13.320 1.00 90.94 74 ALA A C 1
ATOM 587 O O . ALA A 1 74 ? 6.736 15.720 -12.316 1.00 90.94 74 ALA A O 1
ATOM 588 N N . CYS A 1 75 ? 6.484 14.183 -13.928 1.00 92.25 75 CYS A N 1
ATOM 589 C CA . CYS A 1 75 ? 5.199 13.701 -13.411 1.00 92.25 75 CYS A CA 1
ATOM 590 C C . CYS A 1 75 ? 5.338 13.070 -12.020 1.00 92.25 75 CYS A C 1
ATOM 592 O O . CYS A 1 75 ? 4.503 13.325 -11.154 1.00 92.25 75 CYS A O 1
ATOM 594 N N . ILE A 1 76 ? 6.384 12.277 -11.790 1.00 90.75 76 ILE A N 1
ATOM 595 C CA . ILE A 1 76 ? 6.648 11.629 -10.500 1.00 90.75 76 ILE A CA 1
ATOM 596 C C . ILE A 1 76 ? 6.933 12.668 -9.423 1.00 90.75 76 ILE A C 1
ATOM 598 O O . ILE A 1 76 ? 6.329 12.602 -8.355 1.00 90.75 76 ILE A O 1
ATOM 602 N N . ALA A 1 77 ? 7.766 13.670 -9.713 1.00 91.69 77 ALA A N 1
ATOM 603 C CA . ALA A 1 77 ? 8.016 14.776 -8.794 1.00 91.69 77 ALA A CA 1
ATOM 604 C C . ALA A 1 77 ? 6.713 15.509 -8.423 1.00 91.69 77 ALA A C 1
ATOM 606 O O . ALA A 1 77 ? 6.456 15.765 -7.247 1.00 91.69 77 ALA A O 1
ATOM 607 N N . SER A 1 78 ? 5.845 15.771 -9.406 1.00 95.38 78 SER A N 1
ATOM 608 C CA . SER A 1 78 ? 4.531 16.382 -9.170 1.00 95.38 78 SER A CA 1
ATOM 609 C C . SER A 1 78 ? 3.616 15.509 -8.298 1.00 95.38 78 SER A C 1
ATOM 611 O O . SER A 1 78 ? 2.990 16.013 -7.362 1.00 95.38 78 SER A O 1
ATOM 613 N N . ILE A 1 79 ? 3.542 14.198 -8.559 1.00 94.75 79 ILE A N 1
ATOM 614 C CA . ILE A 1 79 ? 2.736 13.269 -7.749 1.00 94.75 79 ILE A CA 1
ATOM 615 C C . ILE A 1 79 ? 3.293 13.164 -6.328 1.00 94.75 79 ILE A C 1
ATOM 617 O O . ILE A 1 79 ? 2.508 13.216 -5.383 1.00 94.75 79 ILE A O 1
ATOM 621 N N . ARG A 1 80 ? 4.617 13.092 -6.157 1.00 93.50 80 ARG A N 1
ATOM 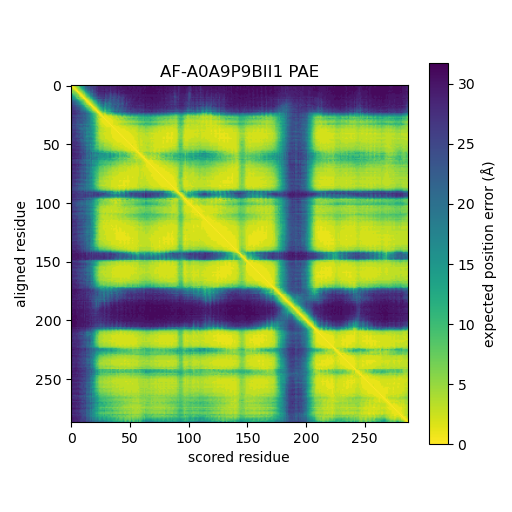622 C CA . ARG A 1 80 ? 5.269 13.046 -4.840 1.00 93.50 80 ARG A CA 1
ATOM 623 C C . ARG A 1 80 ? 4.901 14.265 -3.992 1.00 93.50 80 ARG A C 1
ATOM 625 O O . ARG A 1 80 ? 4.469 14.108 -2.855 1.00 93.50 80 ARG A O 1
ATOM 632 N N . VAL A 1 81 ? 4.951 15.471 -4.564 1.00 95.06 81 VAL A N 1
ATOM 633 C CA . VAL A 1 81 ? 4.496 16.697 -3.877 1.00 95.06 81 VAL A CA 1
ATOM 634 C C . VAL A 1 81 ? 3.024 16.593 -3.461 1.00 95.06 81 VAL A C 1
ATOM 636 O O . VAL A 1 81 ? 2.666 16.962 -2.345 1.00 95.06 81 VAL A O 1
ATOM 639 N N . ARG A 1 82 ? 2.154 16.057 -4.324 1.00 96.19 82 ARG A N 1
ATOM 640 C CA . ARG A 1 82 ? 0.727 15.879 -4.004 1.00 96.19 82 ARG A CA 1
ATOM 641 C C . ARG A 1 82 ? 0.489 14.844 -2.904 1.00 96.19 82 ARG A C 1
ATOM 643 O O . ARG A 1 82 ? -0.376 15.081 -2.067 1.00 96.19 82 ARG A O 1
ATOM 650 N N . LEU A 1 83 ? 1.244 13.745 -2.888 1.00 94.31 83 LEU A N 1
ATOM 651 C CA . LEU A 1 83 ? 1.209 12.754 -1.810 1.00 94.31 83 LEU A CA 1
ATOM 652 C C . LEU A 1 83 ? 1.620 13.390 -0.483 1.00 94.31 83 LEU A C 1
ATOM 654 O O . LEU A 1 83 ? 0.898 13.256 0.499 1.00 94.31 83 LEU A O 1
ATOM 658 N N . HIS A 1 84 ? 2.714 14.149 -0.460 1.00 93.38 84 HIS A N 1
ATOM 659 C CA . HIS A 1 84 ? 3.145 14.859 0.743 1.00 93.38 84 HIS A CA 1
ATOM 660 C C . HIS A 1 84 ? 2.128 15.888 1.228 1.00 93.38 84 HIS A C 1
ATOM 662 O O . HIS A 1 84 ? 1.867 15.964 2.425 1.00 93.38 84 HIS A O 1
ATOM 668 N N . ASN A 1 85 ? 1.519 16.646 0.315 1.00 93.44 85 ASN A N 1
ATOM 669 C CA . ASN A 1 85 ? 0.473 17.602 0.667 1.00 93.44 85 ASN A CA 1
ATOM 670 C C . ASN A 1 85 ? -0.767 16.898 1.228 1.00 93.44 85 ASN A C 1
ATOM 672 O O . ASN A 1 85 ? -1.343 17.377 2.199 1.00 93.44 85 ASN A O 1
ATOM 676 N N . LEU A 1 86 ? -1.160 15.758 0.650 1.00 93.06 86 LEU A N 1
ATOM 677 C CA . LEU A 1 86 ? -2.247 14.932 1.177 1.00 93.06 86 LEU A CA 1
ATOM 678 C C . LEU A 1 86 ? -1.898 14.398 2.571 1.00 93.06 86 LEU A C 1
ATOM 680 O O . LEU A 1 86 ? -2.712 14.461 3.481 1.00 93.06 86 LEU A O 1
ATOM 684 N N . TRP A 1 87 ? -0.674 13.926 2.770 1.00 91.56 87 TRP A N 1
ATOM 685 C CA . TRP A 1 87 ? -0.218 13.451 4.070 1.00 91.56 87 TRP A CA 1
ATOM 686 C C . TRP A 1 87 ? -0.133 14.571 5.121 1.00 91.56 87 TRP A C 1
ATOM 688 O O . TRP A 1 87 ? -0.408 14.366 6.301 1.00 91.56 87 TRP A O 1
ATOM 698 N N . ALA A 1 88 ? 0.195 15.795 4.711 1.00 88.81 88 ALA A N 1
ATOM 699 C CA . ALA A 1 88 ? 0.193 16.946 5.605 1.00 88.81 88 ALA A CA 1
ATOM 700 C C . ALA A 1 88 ? -1.210 17.264 6.157 1.00 88.81 88 ALA A C 1
ATOM 702 O O . ALA A 1 88 ? -1.306 17.801 7.258 1.00 88.81 88 ALA A O 1
ATOM 703 N N . THR A 1 89 ? -2.296 16.890 5.463 1.00 86.12 89 THR A N 1
ATOM 704 C CA . THR A 1 89 ? -3.662 17.113 5.976 1.00 86.12 89 THR A CA 1
ATOM 705 C C . THR A 1 89 ? -4.026 16.198 7.142 1.00 86.12 89 THR A C 1
ATOM 707 O O . THR A 1 89 ? -5.004 16.464 7.834 1.00 86.12 89 THR A O 1
ATOM 710 N N . THR A 1 90 ? -3.275 15.115 7.358 1.00 77.56 90 THR A N 1
ATOM 711 C CA . THR A 1 90 ? -3.540 14.119 8.410 1.00 77.56 90 THR A CA 1
ATOM 712 C C . THR A 1 90 ? -2.619 14.273 9.616 1.00 77.56 90 THR A C 1
ATOM 714 O O . THR A 1 90 ? -2.588 13.392 10.472 1.00 77.56 90 THR A O 1
ATOM 717 N N . ARG A 1 91 ? -1.809 15.339 9.664 1.00 67.44 91 ARG A N 1
ATOM 718 C CA . ARG A 1 91 ? -0.797 15.562 10.701 1.00 67.44 91 ARG A CA 1
ATOM 719 C C . ARG A 1 91 ? -1.075 16.826 11.503 1.00 67.44 91 ARG A C 1
ATOM 721 O O . ARG A 1 91 ? -1.381 17.878 10.955 1.00 67.44 91 ARG A O 1
ATOM 728 N N . THR A 1 92 ? -0.813 16.735 12.803 1.00 54.53 92 THR A N 1
ATOM 729 C CA . THR A 1 92 ? -0.675 17.875 13.724 1.00 54.53 92 THR A CA 1
ATOM 730 C C . THR A 1 92 ? 0.765 18.018 14.251 1.00 54.53 92 THR A C 1
ATOM 732 O O . THR A 1 92 ? 0.964 18.460 15.378 1.00 54.53 92 THR A O 1
ATOM 735 N N . GLY A 1 93 ? 1.777 17.650 13.448 1.00 42.50 93 GLY A N 1
ATOM 736 C CA . GLY A 1 93 ? 3.204 17.870 13.747 1.00 42.50 93 GLY A CA 1
ATOM 737 C C . GLY A 1 93 ? 4.147 16.742 13.289 1.00 42.50 93 GLY A C 1
ATOM 738 O O . GLY A 1 93 ? 3.843 15.575 13.511 1.00 42.50 93 GLY A O 1
ATOM 739 N N . ASP A 1 94 ? 5.266 17.140 12.657 1.00 41.12 94 ASP A N 1
ATOM 740 C CA . ASP A 1 94 ? 6.445 16.393 12.147 1.00 41.12 94 ASP A CA 1
ATOM 741 C C . ASP A 1 94 ? 6.229 15.034 11.458 1.00 41.12 94 ASP A C 1
ATOM 743 O O . ASP A 1 94 ? 5.100 14.657 11.184 1.00 41.12 94 ASP A O 1
ATOM 747 N N . ILE A 1 95 ? 7.300 14.339 11.032 1.00 51.09 95 ILE A N 1
ATOM 748 C CA . ILE A 1 95 ? 7.265 13.056 10.292 1.00 51.09 95 ILE A CA 1
ATOM 749 C C . ILE A 1 95 ? 6.693 11.932 11.182 1.00 51.09 95 ILE A C 1
ATOM 751 O O . ILE A 1 95 ? 7.391 11.025 11.616 1.00 51.09 95 ILE A O 1
ATOM 755 N N . GLY A 1 96 ? 5.414 12.052 11.524 1.00 63.41 96 GLY A N 1
ATOM 756 C CA . GLY A 1 96 ? 4.724 11.316 12.566 1.00 63.41 96 GLY A CA 1
ATOM 757 C C . GLY A 1 96 ? 3.430 10.699 12.057 1.00 63.41 96 GLY A C 1
ATOM 758 O O . GLY A 1 96 ? 2.900 11.087 11.010 1.00 63.41 96 GLY A O 1
ATOM 759 N N . LYS A 1 97 ? 3.010 9.686 12.811 1.00 74.06 97 LYS A N 1
ATOM 760 C CA . LYS A 1 97 ? 1.875 8.782 12.601 1.00 74.06 97 LYS A CA 1
ATOM 761 C C . LYS A 1 97 ? 0.604 9.521 12.184 1.00 74.06 97 LYS A C 1
ATOM 763 O O . LYS A 1 97 ? 0.402 10.674 12.567 1.00 74.06 97 LYS A O 1
ATOM 768 N N . MET A 1 98 ? -0.264 8.841 11.442 1.00 85.56 98 MET A N 1
ATOM 769 C CA . MET A 1 98 ? -1.564 9.391 11.062 1.00 85.56 98 MET A CA 1
ATOM 770 C C . MET A 1 98 ? -2.383 9.780 12.300 1.00 85.56 98 MET A C 1
ATOM 772 O O . MET A 1 98 ? -2.414 9.035 13.283 1.00 85.56 98 MET A O 1
ATOM 776 N N . THR A 1 99 ? -3.082 10.916 12.241 1.00 84.00 99 THR A N 1
ATOM 777 C CA . THR A 1 99 ? -4.145 11.274 13.188 1.00 84.00 99 THR A CA 1
ATOM 778 C C . THR A 1 99 ? -5.464 11.467 12.442 1.00 84.00 99 THR A C 1
ATOM 780 O O . THR A 1 99 ? -5.485 11.785 11.251 1.00 84.00 99 THR A O 1
ATOM 783 N N . THR A 1 100 ? -6.585 11.253 13.129 1.00 83.06 100 THR A N 1
ATOM 784 C CA . THR A 1 100 ? -7.924 11.590 12.620 1.00 83.06 100 THR A CA 1
ATOM 785 C C . THR A 1 100 ? -8.658 12.403 13.669 1.00 83.06 100 THR A C 1
ATOM 787 O O . THR A 1 100 ? -8.556 12.113 14.859 1.00 83.06 100 THR A O 1
ATOM 790 N N . CYS A 1 101 ? -9.3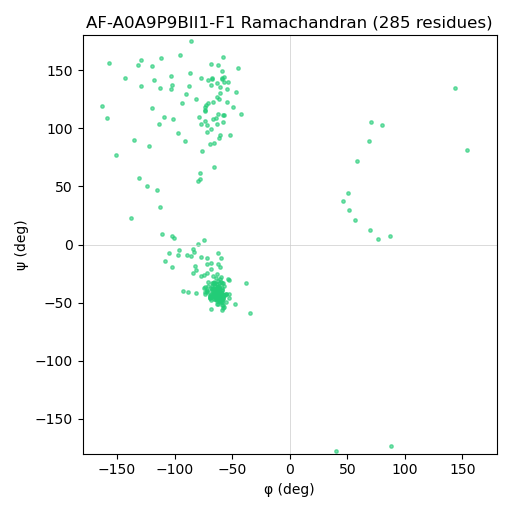39 13.471 13.251 1.00 81.12 101 CYS A N 1
ATOM 791 C CA . CYS A 1 101 ? -9.992 14.414 14.168 1.00 81.12 101 CYS A CA 1
ATOM 792 C C . CYS A 1 101 ? -9.053 14.948 15.279 1.00 81.12 101 CYS A C 1
ATOM 794 O O . CYS A 1 101 ? -9.502 15.244 16.381 1.00 81.12 101 CYS A O 1
ATOM 796 N N . GLY A 1 102 ? -7.744 15.047 15.005 1.00 81.44 102 GLY A N 1
ATOM 797 C CA . GLY A 1 102 ? -6.727 15.461 15.982 1.00 81.44 102 GLY A CA 1
ATOM 798 C C . GLY A 1 102 ? -6.334 14.393 17.013 1.00 81.44 102 GLY A C 1
ATOM 799 O O . GLY A 1 102 ? -5.542 14.683 17.905 1.00 81.44 102 GLY A O 1
ATOM 800 N N . LEU A 1 103 ? -6.854 13.169 16.896 1.00 84.38 103 LEU A N 1
ATOM 801 C CA . LEU A 1 103 ? -6.574 12.051 17.794 1.00 84.38 103 LEU A CA 1
ATOM 802 C C . LEU A 1 103 ? -5.596 11.069 17.143 1.00 84.38 103 LEU A C 1
ATOM 804 O O . LEU A 1 103 ? -5.750 10.687 15.979 1.00 84.38 103 LEU A O 1
ATOM 808 N N . ASP A 1 104 ? -4.593 10.647 17.909 1.00 88.44 104 ASP A N 1
ATOM 809 C CA . ASP A 1 104 ? -3.719 9.539 17.532 1.00 88.44 104 ASP A CA 1
ATOM 810 C C . ASP A 1 104 ? -4.324 8.184 17.939 1.00 88.44 104 ASP A C 1
ATOM 812 O O . ASP A 1 104 ? -5.362 8.098 18.602 1.00 88.44 104 ASP A O 1
ATOM 816 N N . ALA A 1 105 ? -3.656 7.094 17.556 1.00 87.44 105 ALA A N 1
ATOM 817 C CA . ALA A 1 105 ? -4.129 5.751 17.873 1.00 87.44 105 ALA A CA 1
ATOM 818 C C . ALA A 1 105 ? -4.266 5.496 19.386 1.00 87.44 105 ALA A C 1
ATOM 820 O O . ALA A 1 105 ? -5.129 4.727 19.800 1.00 87.44 105 ALA A O 1
ATOM 821 N N . GLN A 1 106 ? -3.418 6.093 20.228 1.00 88.19 106 GLN A N 1
ATOM 822 C CA . GLN A 1 106 ? -3.493 5.892 21.676 1.00 88.19 106 GLN A CA 1
ATOM 823 C C . GLN A 1 106 ? -4.685 6.643 22.272 1.00 88.19 106 GLN A C 1
ATOM 825 O O . GLN A 1 106 ? -5.415 6.084 23.088 1.00 88.19 106 GLN A O 1
ATOM 830 N N . ALA A 1 107 ? -4.901 7.879 21.830 1.00 87.38 107 ALA A N 1
ATOM 831 C CA . ALA A 1 107 ? -6.015 8.719 22.229 1.00 87.38 107 ALA A CA 1
ATOM 832 C C . ALA A 1 107 ? -7.361 8.112 21.811 1.00 87.38 107 ALA A C 1
ATOM 834 O O . ALA A 1 107 ? -8.293 8.094 22.609 1.00 87.38 107 ALA A O 1
ATOM 835 N N . LEU A 1 108 ? -7.457 7.541 20.607 1.00 88.19 108 LEU A N 1
ATOM 836 C CA . LEU A 1 108 ? -8.667 6.835 20.174 1.00 88.19 108 LEU A CA 1
ATOM 837 C C . LEU A 1 108 ? -8.979 5.630 21.063 1.00 88.19 108 LEU A C 1
ATOM 839 O O . LEU A 1 108 ? -10.132 5.429 21.429 1.00 88.19 108 LEU A O 1
ATOM 843 N N . ARG A 1 109 ? -7.962 4.852 21.455 1.00 87.00 109 ARG A N 1
ATOM 844 C CA . ARG A 1 109 ? -8.159 3.696 22.345 1.00 87.00 109 ARG A CA 1
ATOM 845 C C . ARG A 1 109 ? -8.587 4.089 23.754 1.00 87.00 109 ARG A C 1
ATOM 847 O O . ARG A 1 109 ? -9.299 3.324 24.390 1.00 87.00 109 ARG A O 1
ATOM 854 N N . SER A 1 110 ? -8.126 5.230 24.264 1.00 89.62 110 SER A N 1
ATOM 855 C CA . SER A 1 110 ? -8.465 5.664 25.623 1.00 89.62 110 SER A CA 1
ATOM 856 C C . SER A 1 110 ? -9.797 6.405 25.714 1.00 89.62 110 SER A C 1
ATOM 858 O O . SER A 1 110 ? -10.392 6.427 26.788 1.00 89.62 110 SER A O 1
ATOM 860 N N . GLN A 1 111 ? -10.253 7.021 24.621 1.00 89.50 111 GLN A N 1
ATOM 861 C CA . GLN A 1 111 ? -11.442 7.879 24.613 1.00 89.50 111 GLN A CA 1
ATOM 862 C C . GLN A 1 111 ? -12.689 7.212 24.028 1.00 89.50 111 GLN A C 1
ATOM 864 O O . GLN A 1 111 ? -13.793 7.696 24.267 1.00 89.50 111 GLN A O 1
ATOM 869 N N . LEU A 1 112 ? -12.536 6.135 23.255 1.00 88.50 112 LEU A N 1
ATOM 870 C CA . LEU A 1 112 ? -13.645 5.468 22.574 1.00 88.50 112 LEU A CA 1
ATOM 871 C C . LEU A 1 112 ? -13.916 4.083 23.152 1.00 88.50 112 LEU A C 1
ATOM 873 O O . LEU A 1 112 ? -13.057 3.470 23.786 1.00 88.50 112 LEU A O 1
ATOM 877 N N . ALA A 1 113 ? -15.121 3.577 22.881 1.00 88.06 113 ALA A N 1
ATOM 878 C CA . ALA A 1 113 ? -15.455 2.187 23.147 1.00 88.06 113 ALA A CA 1
ATOM 879 C C . ALA A 1 113 ? -14.419 1.258 22.477 1.00 88.06 113 ALA A C 1
ATOM 881 O O . ALA A 1 113 ? -14.031 1.535 21.335 1.00 88.06 113 ALA A O 1
ATOM 882 N N . PRO A 1 114 ? -13.998 0.170 23.154 1.00 86.81 114 PRO A N 1
ATOM 883 C CA . PRO A 1 114 ? -13.048 -0.827 22.659 1.00 86.81 114 PRO A CA 1
ATOM 884 C C . PRO A 1 114 ? -13.149 -1.098 21.153 1.00 86.81 114 PRO A C 1
ATOM 886 O O . PRO A 1 114 ? -12.199 -0.849 20.407 1.00 86.81 114 PRO A O 1
ATOM 889 N N . ASP A 1 115 ? -14.323 -1.526 20.696 1.00 84.81 115 ASP A N 1
ATOM 890 C CA . ASP A 1 115 ? -14.538 -1.980 19.322 1.00 84.81 115 ASP A CA 1
ATOM 891 C C . ASP A 1 115 ? -14.496 -0.834 18.303 1.00 84.81 115 ASP A C 1
ATOM 893 O O . ASP A 1 115 ? -13.992 -1.001 17.190 1.00 84.81 115 ASP A O 1
ATOM 897 N N . VAL A 1 116 ? -14.991 0.352 18.667 1.00 87.38 116 VAL A N 1
ATOM 898 C CA . VAL A 1 116 ? -14.937 1.550 17.811 1.00 87.38 116 VAL A CA 1
ATOM 899 C C . VAL A 1 116 ? -13.496 2.042 17.684 1.00 87.38 116 VAL A C 1
ATOM 901 O O . VAL A 1 116 ? -13.021 2.294 16.574 1.00 87.38 116 VAL A O 1
ATOM 904 N N . GLY A 1 117 ? -12.780 2.125 18.808 1.00 88.94 117 GLY A N 1
ATOM 905 C CA . GLY A 1 117 ? -11.375 2.517 18.845 1.00 88.94 117 GLY A CA 1
ATOM 906 C C . GLY A 1 117 ? -10.499 1.569 18.027 1.00 88.94 117 GLY A C 1
ATOM 907 O O . GLY A 1 117 ? -9.708 2.028 17.204 1.00 88.94 117 GLY A O 1
ATOM 908 N N . ALA A 1 118 ? -10.682 0.255 18.179 1.00 88.31 118 ALA A N 1
ATOM 909 C CA . ALA A 1 118 ? -9.938 -0.750 17.420 1.00 88.31 118 ALA A CA 1
ATOM 910 C C . ALA A 1 118 ? -10.187 -0.650 15.905 1.00 88.31 118 ALA A C 1
ATOM 912 O O . ALA A 1 118 ? -9.230 -0.620 15.127 1.00 88.31 118 ALA A O 1
ATOM 913 N N . ARG A 1 119 ? -11.452 -0.528 15.473 1.00 89.25 119 ARG A N 1
ATOM 914 C CA . ARG A 1 119 ? -11.810 -0.367 14.050 1.00 89.25 119 ARG A CA 1
ATOM 915 C C . ARG A 1 119 ? -11.176 0.884 13.430 1.00 89.25 119 ARG A C 1
ATOM 917 O O . ARG A 1 119 ? -10.569 0.792 12.362 1.00 89.25 119 ARG A O 1
ATOM 924 N N . LEU A 1 120 ? -11.242 2.026 14.118 1.00 91.25 120 LEU A N 1
ATOM 925 C CA . LEU A 1 120 ? -10.644 3.278 13.638 1.00 91.25 120 LEU A CA 1
ATOM 926 C C . LEU A 1 120 ? -9.117 3.207 13.582 1.00 91.25 120 LEU A C 1
ATOM 928 O O . LEU A 1 120 ? -8.517 3.633 12.597 1.00 91.25 120 LEU A O 1
ATOM 932 N N . VAL A 1 121 ? -8.481 2.622 14.598 1.00 92.00 121 VAL A N 1
ATOM 933 C CA . VAL A 1 121 ? -7.028 2.420 14.617 1.00 92.00 121 VAL A CA 1
ATOM 934 C C . VAL A 1 121 ? -6.576 1.527 13.464 1.00 92.00 121 VAL A C 1
ATOM 936 O O . VAL A 1 121 ? -5.576 1.839 12.813 1.00 92.00 121 VAL A O 1
ATOM 939 N N . LEU A 1 122 ? -7.292 0.434 13.178 1.00 92.00 122 LEU A N 1
ATOM 940 C CA . LEU A 1 122 ? -6.983 -0.405 12.021 1.00 92.00 122 LEU A CA 1
ATOM 941 C C . LEU A 1 122 ? -7.095 0.394 10.725 1.00 92.00 122 LEU A C 1
ATOM 943 O O . LEU A 1 122 ? -6.166 0.367 9.921 1.00 92.00 122 LEU A O 1
ATOM 947 N N . LEU A 1 123 ? -8.189 1.136 10.540 1.00 92.19 123 LEU A N 1
ATOM 948 C CA . LEU A 1 123 ? -8.402 1.947 9.342 1.00 92.19 123 LEU A CA 1
ATOM 949 C C . LEU A 1 123 ? -7.291 2.992 9.153 1.00 92.19 123 LEU A C 1
ATOM 951 O O . LEU A 1 123 ? -6.779 3.143 8.043 1.00 92.19 123 LEU A O 1
ATOM 955 N N . MET A 1 124 ? -6.856 3.652 10.231 1.00 92.88 124 MET A N 1
ATOM 956 C CA . MET A 1 124 ? -5.713 4.573 10.206 1.00 92.88 124 MET A CA 1
ATOM 957 C C . MET A 1 124 ? -4.432 3.881 9.749 1.00 92.88 124 MET A C 1
ATOM 959 O O . MET A 1 124 ? -3.738 4.384 8.868 1.00 92.88 124 MET A O 1
ATOM 963 N N . ARG A 1 125 ? -4.125 2.701 10.299 1.00 93.50 125 ARG A N 1
ATOM 964 C CA . ARG A 1 125 ? -2.933 1.941 9.899 1.00 93.50 125 ARG A CA 1
ATOM 965 C C . ARG A 1 125 ? -2.986 1.500 8.445 1.00 93.50 125 ARG A C 1
ATOM 967 O O . ARG A 1 125 ? -1.955 1.520 7.782 1.00 93.50 125 ARG A O 1
ATOM 974 N N . LEU A 1 126 ? -4.158 1.103 7.953 1.00 94.81 126 LEU A N 1
ATOM 975 C CA . LEU A 1 126 ? -4.345 0.729 6.552 1.00 94.81 126 LEU A CA 1
ATOM 976 C C . LEU A 1 126 ? -4.124 1.931 5.626 1.00 94.81 126 LEU A C 1
ATOM 978 O O . LEU A 1 126 ? -3.431 1.802 4.619 1.00 94.81 126 LEU A O 1
ATOM 982 N N . CYS A 1 127 ? -4.642 3.107 5.988 1.00 95.25 127 CYS A N 1
ATOM 983 C CA . CYS A 1 127 ? -4.404 4.348 5.250 1.00 95.25 127 CYS A CA 1
ATOM 984 C C . CYS A 1 127 ? -2.918 4.737 5.243 1.00 95.25 127 CYS A C 1
ATOM 986 O O . CYS A 1 127 ? -2.370 5.066 4.191 1.00 95.25 127 CYS A O 1
ATOM 988 N N . GLU A 1 128 ? -2.250 4.651 6.395 1.00 94.81 128 GLU A N 1
ATOM 989 C CA . GLU A 1 128 ? -0.820 4.943 6.533 1.00 94.81 128 GLU A CA 1
ATOM 990 C C . GLU A 1 128 ? 0.047 3.957 5.738 1.00 94.81 128 GLU A C 1
ATOM 992 O O . GLU A 1 128 ? 0.930 4.368 4.983 1.00 94.81 128 GLU A O 1
ATOM 997 N N . ALA A 1 129 ? -0.244 2.657 5.821 1.00 96.19 129 ALA A N 1
ATOM 998 C CA . ALA A 1 129 ? 0.463 1.639 5.050 1.00 96.19 129 ALA A CA 1
ATOM 999 C C . ALA A 1 129 ? 0.257 1.818 3.539 1.00 96.19 129 ALA A C 1
ATOM 1001 O O . ALA A 1 129 ? 1.209 1.669 2.774 1.00 96.19 129 ALA A O 1
ATOM 1002 N N . ALA A 1 130 ? -0.954 2.176 3.102 1.00 96.19 130 ALA A N 1
ATOM 1003 C CA . ALA A 1 130 ? -1.236 2.469 1.700 1.00 96.19 130 ALA A CA 1
ATOM 1004 C C . ALA A 1 130 ? -0.479 3.711 1.205 1.00 96.19 130 ALA A C 1
ATOM 1006 O O . ALA A 1 130 ? 0.047 3.700 0.096 1.00 96.19 130 ALA A O 1
ATOM 1007 N N . TYR A 1 131 ? -0.373 4.764 2.021 1.00 95.88 131 TYR A N 1
ATOM 1008 C CA . TYR A 1 131 ? 0.416 5.948 1.677 1.00 95.88 131 TYR A CA 1
ATOM 1009 C C . TYR A 1 131 ? 1.892 5.597 1.467 1.00 95.88 131 TYR A C 1
ATOM 1011 O O . TYR A 1 131 ? 2.475 5.927 0.435 1.00 95.88 131 TYR A O 1
ATOM 1019 N N . HIS A 1 132 ? 2.483 4.872 2.418 1.00 95.31 132 HIS A N 1
ATOM 1020 C CA . HIS A 1 132 ? 3.870 4.430 2.316 1.00 95.31 132 HIS A CA 1
ATOM 1021 C C . HIS A 1 132 ? 4.098 3.487 1.131 1.00 95.31 132 HIS A C 1
ATOM 1023 O O . HIS A 1 132 ? 5.145 3.557 0.488 1.00 95.31 132 HIS A O 1
ATOM 1029 N N . ALA A 1 133 ? 3.112 2.653 0.798 1.00 95.62 133 ALA A N 1
ATOM 1030 C CA . ALA A 1 133 ? 3.149 1.805 -0.387 1.00 95.62 133 ALA A CA 1
ATOM 1031 C C . ALA A 1 133 ? 3.243 2.631 -1.683 1.00 95.62 133 ALA A C 1
ATOM 1033 O O . ALA A 1 133 ? 4.000 2.262 -2.577 1.00 95.62 133 ALA A O 1
ATOM 1034 N N . GLU A 1 134 ? 2.556 3.775 -1.783 1.00 94.88 134 GLU A N 1
ATOM 1035 C CA . GLU A 1 134 ? 2.683 4.654 -2.958 1.00 94.88 134 GLU A CA 1
ATOM 1036 C C . GLU A 1 134 ? 4.056 5.312 -3.077 1.00 94.88 134 GLU A C 1
ATOM 1038 O O . GLU A 1 134 ? 4.564 5.459 -4.187 1.00 94.88 134 GLU A O 1
ATOM 1043 N N . ILE A 1 135 ? 4.686 5.678 -1.959 1.00 93.25 135 ILE A N 1
ATOM 1044 C CA . ILE A 1 135 ? 6.059 6.205 -1.979 1.00 93.25 135 ILE A CA 1
ATOM 1045 C C . ILE A 1 135 ? 7.025 5.160 -2.549 1.00 93.25 135 ILE A C 1
ATOM 1047 O O . ILE A 1 135 ? 7.830 5.474 -3.427 1.00 93.25 135 ILE A O 1
ATOM 1051 N N . VAL A 1 136 ? 6.889 3.910 -2.103 1.00 92.38 136 VAL A N 1
ATOM 1052 C CA . VAL A 1 136 ? 7.686 2.782 -2.602 1.00 92.38 136 VAL A CA 1
ATOM 1053 C C . VAL A 1 136 ? 7.419 2.530 -4.093 1.00 92.38 136 VAL A C 1
ATOM 1055 O O . VAL A 1 136 ? 8.359 2.359 -4.871 1.00 92.38 136 VAL A O 1
ATOM 1058 N N . GLU A 1 137 ? 6.156 2.570 -4.526 1.00 91.56 137 GLU A N 1
ATOM 1059 C CA . GLU A 1 137 ? 5.788 2.386 -5.935 1.00 91.56 137 GLU A CA 1
ATOM 1060 C C . GLU A 1 137 ? 6.335 3.509 -6.834 1.00 91.56 137 GLU A C 1
ATOM 1062 O O . GLU A 1 137 ? 6.801 3.233 -7.940 1.00 91.56 137 GLU A O 1
ATOM 1067 N N . LEU A 1 138 ? 6.351 4.768 -6.380 1.00 90.25 138 LEU A N 1
ATOM 1068 C CA . LEU A 1 138 ? 6.929 5.877 -7.152 1.00 90.25 138 LEU A CA 1
ATOM 1069 C C . LEU A 1 138 ? 8.406 5.643 -7.493 1.00 90.25 138 LEU A C 1
ATOM 1071 O O . LEU A 1 138 ? 8.819 5.868 -8.635 1.00 90.25 138 LEU A O 1
ATOM 1075 N N . ASP A 1 139 ? 9.193 5.164 -6.531 1.00 87.12 139 ASP A N 1
ATOM 1076 C CA . ASP A 1 139 ? 10.604 4.829 -6.753 1.00 87.12 139 ASP A CA 1
ATOM 1077 C C . ASP A 1 139 ? 10.766 3.577 -7.623 1.00 87.12 139 ASP A C 1
ATOM 1079 O O . ASP A 1 139 ? 11.710 3.481 -8.416 1.00 87.12 139 ASP A O 1
ATOM 1083 N N . ARG A 1 140 ? 9.831 2.624 -7.534 1.00 85.56 140 ARG A N 1
ATOM 1084 C CA . ARG A 1 140 ? 9.786 1.470 -8.442 1.00 85.56 140 ARG A CA 1
ATOM 1085 C C . ARG A 1 140 ? 9.555 1.901 -9.890 1.00 85.56 140 ARG A C 1
ATOM 1087 O O . ARG A 1 140 ? 10.211 1.395 -10.803 1.00 85.56 140 ARG A O 1
ATOM 1094 N N . VAL A 1 141 ? 8.665 2.865 -10.110 1.00 84.81 141 VAL A N 1
ATOM 1095 C CA . VAL A 1 141 ? 8.306 3.376 -11.442 1.00 84.81 141 VAL A CA 1
ATOM 1096 C C . VAL A 1 141 ? 9.423 4.216 -12.082 1.00 84.81 141 VAL A C 1
ATOM 1098 O O . VAL A 1 141 ? 9.476 4.301 -13.315 1.00 84.81 141 VAL A O 1
ATOM 1101 N N . LEU A 1 142 ? 10.328 4.815 -11.299 1.00 76.44 142 LEU A N 1
ATOM 1102 C CA . LEU A 1 142 ? 11.502 5.531 -11.825 1.00 76.44 142 LEU A CA 1
ATOM 1103 C C . LEU A 1 142 ? 12.540 4.610 -12.495 1.00 76.44 142 LEU A C 1
ATOM 1105 O O . LEU A 1 142 ? 13.326 5.095 -13.301 1.00 76.44 142 LEU A O 1
ATOM 1109 N N . GLY A 1 143 ? 12.478 3.292 -12.274 1.00 67.75 143 GLY A N 1
ATOM 1110 C CA . GLY A 1 143 ? 13.343 2.321 -12.955 1.00 67.75 143 GLY A CA 1
ATOM 1111 C C . GLY A 1 143 ? 14.681 2.060 -12.254 1.00 67.75 143 GLY A C 1
ATOM 1112 O O . GLY A 1 143 ? 14.873 2.444 -11.106 1.00 67.75 143 GLY A O 1
ATOM 1113 N N . ASP A 1 144 ? 15.548 1.288 -12.917 1.00 60.59 144 ASP A N 1
ATOM 1114 C CA . ASP A 1 144 ? 16.848 0.814 -12.411 1.00 60.59 144 ASP A CA 1
ATOM 1115 C C . ASP A 1 144 ? 17.880 1.955 -12.235 1.00 60.59 144 ASP A C 1
ATOM 1117 O O . ASP A 1 144 ? 17.807 2.954 -12.955 1.00 60.59 144 ASP A O 1
ATOM 1121 N N . PRO A 1 145 ? 18.887 1.792 -11.350 1.00 54.97 145 PRO A N 1
ATOM 1122 C CA . PRO A 1 145 ? 19.285 0.528 -10.722 1.00 54.97 145 PRO A CA 1
ATOM 1123 C C . PRO A 1 145 ? 18.515 0.171 -9.437 1.00 54.97 145 PRO A C 1
ATOM 1125 O O . PRO A 1 145 ? 18.197 1.035 -8.621 1.00 54.97 145 PRO A O 1
ATOM 1128 N N . VAL A 1 146 ? 18.323 -1.139 -9.225 1.00 51.75 146 VAL A N 1
ATOM 1129 C CA . VAL A 1 146 ? 17.864 -1.822 -7.992 1.00 51.75 146 VAL A CA 1
ATOM 1130 C C . VAL A 1 146 ? 18.419 -1.212 -6.712 1.00 51.7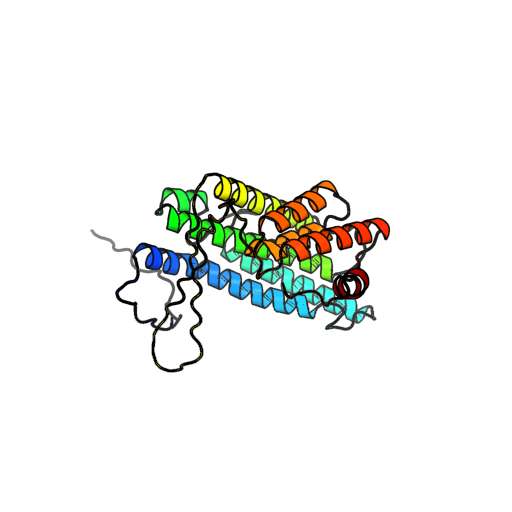5 146 VAL A C 1
ATOM 1132 O O . VAL A 1 146 ? 17.753 -1.202 -5.686 1.00 51.75 146 VAL A O 1
ATOM 1135 N N . GLN A 1 147 ? 19.644 -0.702 -6.769 1.00 50.06 147 GLN A N 1
ATOM 1136 C CA . GLN A 1 147 ? 20.419 -0.273 -5.612 1.00 50.06 147 GLN A CA 1
ATOM 1137 C C . GLN A 1 147 ? 20.020 1.116 -5.076 1.00 50.06 147 GLN A C 1
ATOM 1139 O O . GLN A 1 147 ? 20.607 1.583 -4.101 1.00 50.06 147 GLN A O 1
ATOM 1144 N N . MET A 1 148 ? 19.035 1.793 -5.680 1.00 54.38 148 MET A N 1
ATOM 1145 C CA . MET A 1 148 ? 18.637 3.154 -5.303 1.00 54.38 148 MET A CA 1
ATOM 1146 C C . MET A 1 148 ? 17.155 3.290 -4.931 1.00 54.38 148 MET A C 1
ATOM 1148 O O . MET A 1 148 ? 16.487 4.215 -5.392 1.00 54.38 148 MET A O 1
ATOM 1152 N N . TYR A 1 149 ? 16.616 2.449 -4.039 1.00 70.00 149 TYR A N 1
ATOM 1153 C CA . TYR A 1 149 ? 15.438 2.909 -3.287 1.00 70.00 149 TYR A CA 1
ATOM 1154 C C . TYR A 1 149 ? 15.872 4.109 -2.444 1.00 70.00 149 TYR A C 1
ATOM 1156 O O . TYR A 1 149 ? 16.861 4.046 -1.694 1.00 70.00 149 TYR A O 1
ATOM 1164 N N . SER A 1 150 ? 15.148 5.219 -2.570 1.00 80.44 150 SER A N 1
ATOM 1165 C CA . SER A 1 150 ? 15.477 6.434 -1.834 1.00 80.44 150 SER A CA 1
ATOM 1166 C C . SER A 1 150 ? 15.486 6.170 -0.321 1.00 80.44 150 SER A C 1
ATOM 1168 O O . SER A 1 150 ? 14.930 5.188 0.187 1.00 80.44 150 SER A O 1
ATOM 1170 N N . SER A 1 151 ? 16.129 7.055 0.444 1.00 86.25 151 SER A N 1
ATOM 1171 C CA . SER A 1 151 ? 15.997 7.037 1.908 1.00 86.25 151 SER A CA 1
ATOM 1172 C C . SER A 1 151 ? 14.527 7.088 2.347 1.00 86.25 151 SER A C 1
ATOM 1174 O O . SER A 1 151 ? 14.176 6.499 3.368 1.00 86.25 151 SER A O 1
ATOM 1176 N N . GLU A 1 152 ? 13.671 7.724 1.546 1.00 88.81 152 GLU A N 1
ATOM 1177 C CA . GLU A 1 152 ? 12.233 7.835 1.759 1.00 88.81 152 GLU A CA 1
ATOM 1178 C C . GLU A 1 152 ? 11.498 6.498 1.572 1.00 88.81 152 GLU A C 1
ATOM 1180 O O . GLU A 1 152 ? 10.715 6.103 2.439 1.00 88.81 152 GLU A O 1
ATOM 1185 N N . SER A 1 153 ? 11.791 5.751 0.504 1.00 89.69 153 SER A N 1
ATOM 1186 C CA . SER A 1 153 ? 11.238 4.403 0.302 1.00 89.69 153 SER A CA 1
ATOM 1187 C C . SER A 1 153 ? 11.690 3.442 1.392 1.00 89.69 153 SER A C 1
ATOM 1189 O O . SER A 1 153 ? 10.873 2.710 1.947 1.00 89.69 153 SER A O 1
ATOM 1191 N N . ARG A 1 154 ? 12.964 3.502 1.801 1.00 88.88 154 ARG A N 1
ATOM 1192 C CA . ARG A 1 154 ? 13.470 2.699 2.929 1.00 88.88 154 ARG A CA 1
ATOM 1193 C C . ARG A 1 154 ? 12.775 3.044 4.246 1.00 88.88 154 ARG A C 1
ATOM 1195 O O . ARG A 1 154 ? 12.458 2.147 5.026 1.00 88.88 154 ARG A O 1
ATOM 1202 N N . ALA A 1 155 ? 12.518 4.326 4.504 1.00 90.62 155 ALA A N 1
ATOM 1203 C CA . ALA A 1 155 ? 11.734 4.749 5.663 1.00 90.62 155 ALA A CA 1
ATOM 1204 C C . ALA A 1 155 ? 10.282 4.248 5.574 1.00 90.62 155 ALA A C 1
ATOM 1206 O O . ALA A 1 155 ? 9.740 3.769 6.568 1.00 90.62 155 ALA A O 1
ATOM 1207 N N . SER A 1 156 ? 9.688 4.283 4.381 1.00 93.19 156 SER A N 1
ATOM 1208 C CA . SER A 1 156 ? 8.320 3.827 4.122 1.00 93.19 156 SER A CA 1
ATOM 1209 C C . SER A 1 156 ? 8.154 2.321 4.312 1.00 93.19 156 SER A C 1
ATOM 1211 O O . SER A 1 156 ? 7.220 1.892 4.982 1.00 93.19 156 SER A O 1
ATOM 1213 N N . VAL A 1 157 ? 9.100 1.510 3.833 1.00 93.12 157 VAL A N 1
ATOM 1214 C CA . VAL A 1 157 ? 9.125 0.064 4.097 1.00 93.12 157 VAL A CA 1
ATOM 1215 C C . VAL A 1 157 ? 9.200 -0.213 5.602 1.00 93.12 157 VAL A C 1
ATOM 1217 O O . VAL A 1 157 ? 8.422 -1.011 6.126 1.00 93.12 157 VAL A O 1
ATOM 1220 N N . LYS A 1 158 ? 10.088 0.476 6.332 1.00 92.62 158 LYS A N 1
ATOM 1221 C CA . LYS A 1 158 ? 10.184 0.333 7.796 1.00 92.62 158 LYS A CA 1
ATOM 1222 C C . LYS A 1 158 ? 8.877 0.713 8.496 1.00 92.62 158 LYS A C 1
ATOM 1224 O O . LYS A 1 158 ? 8.464 0.007 9.414 1.00 92.62 158 LYS A O 1
ATOM 1229 N N . ALA A 1 159 ? 8.218 1.784 8.052 1.00 93.31 159 ALA A N 1
ATOM 1230 C CA . ALA A 1 159 ? 6.928 2.210 8.585 1.00 93.31 159 ALA A CA 1
ATOM 1231 C C . ALA A 1 159 ? 5.839 1.150 8.350 1.00 93.31 159 ALA A C 1
ATOM 1233 O O . ALA A 1 159 ? 5.174 0.748 9.303 1.00 93.31 159 ALA A O 1
ATOM 1234 N N . ILE A 1 160 ? 5.722 0.609 7.130 1.00 95.62 160 ILE A N 1
ATOM 1235 C CA . ILE A 1 160 ? 4.779 -0.478 6.805 1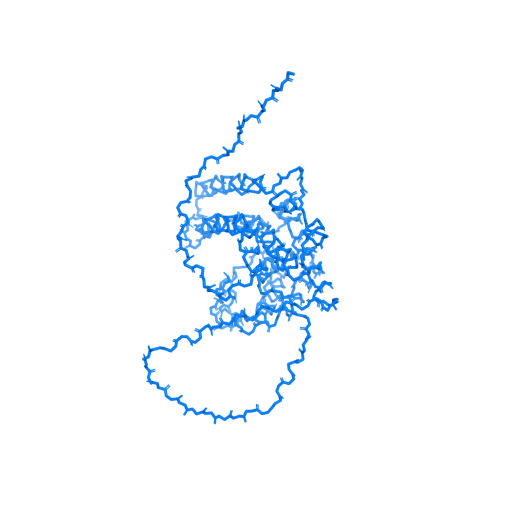.00 95.62 160 ILE A CA 1
ATOM 1236 C C . ILE A 1 160 ? 4.999 -1.681 7.728 1.00 95.62 160 ILE A C 1
ATOM 1238 O O . ILE A 1 160 ? 4.052 -2.164 8.352 1.00 95.62 160 ILE A O 1
ATOM 1242 N N . MET A 1 161 ? 6.243 -2.142 7.876 1.00 95.25 161 MET A N 1
ATOM 1243 C CA . MET A 1 161 ? 6.547 -3.310 8.711 1.00 95.25 161 MET A CA 1
ATOM 1244 C C . MET A 1 161 ? 6.259 -3.071 10.201 1.00 95.25 161 MET A C 1
ATOM 1246 O O . MET A 1 161 ? 5.826 -3.994 10.900 1.00 95.25 161 MET A O 1
ATOM 1250 N N . ALA A 1 162 ? 6.441 -1.840 10.689 1.00 94.00 162 ALA A N 1
ATOM 1251 C CA . ALA A 1 162 ? 6.074 -1.458 12.051 1.00 94.00 162 ALA A CA 1
ATOM 1252 C C . ALA A 1 162 ? 4.548 -1.457 12.257 1.00 94.00 162 ALA A C 1
ATOM 1254 O O . ALA A 1 162 ? 4.066 -1.979 13.263 1.00 94.00 162 ALA A O 1
ATOM 1255 N N . LEU A 1 163 ? 3.781 -0.937 11.292 1.00 94.31 163 LEU A N 1
ATOM 1256 C CA . LEU A 1 163 ? 2.312 -0.928 11.335 1.00 94.31 163 LEU A 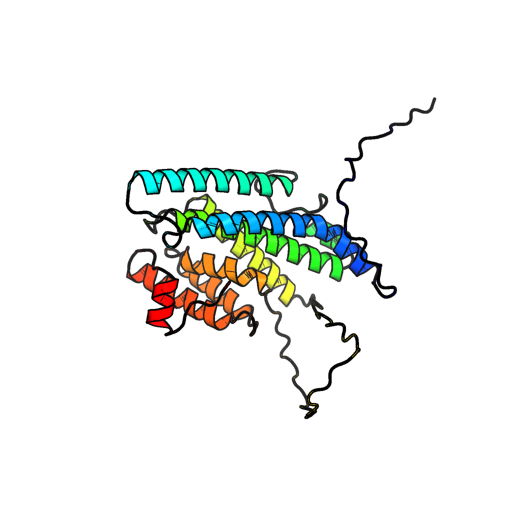CA 1
ATOM 1257 C C . LEU A 1 163 ? 1.740 -2.346 11.328 1.00 94.31 163 LEU A C 1
ATOM 1259 O O . LEU A 1 163 ? 0.855 -2.653 12.127 1.00 94.31 163 LEU A O 1
ATOM 1263 N N . VAL A 1 164 ? 2.278 -3.213 10.466 1.00 94.50 164 VAL A N 1
ATOM 1264 C CA . VAL A 1 164 ? 1.879 -4.623 10.379 1.00 94.50 164 VAL A CA 1
ATOM 1265 C C . VAL A 1 164 ? 2.197 -5.363 11.675 1.00 94.50 164 VAL A C 1
ATOM 1267 O O . VAL A 1 164 ? 1.355 -6.103 12.176 1.00 94.50 164 VAL A O 1
ATOM 1270 N N . SER A 1 165 ? 3.383 -5.150 12.249 1.00 93.38 165 SER A N 1
ATOM 1271 C CA . SER A 1 165 ? 3.760 -5.788 13.517 1.00 93.38 165 SER A CA 1
ATOM 1272 C C . SER A 1 165 ? 2.826 -5.369 14.654 1.00 93.38 165 SER A C 1
ATOM 1274 O O . SER A 1 165 ? 2.300 -6.234 15.348 1.00 93.38 165 SER A O 1
ATOM 1276 N N . ALA A 1 166 ? 2.517 -4.075 14.766 1.00 91.19 166 ALA A N 1
ATOM 1277 C CA . ALA A 1 166 ? 1.584 -3.576 15.773 1.00 91.19 166 ALA A CA 1
ATOM 1278 C C . ALA A 1 166 ? 0.146 -4.098 15.567 1.00 91.19 166 ALA A C 1
ATOM 1280 O O . ALA A 1 166 ? -0.557 -4.372 16.535 1.00 91.19 166 ALA A O 1
ATOM 1281 N N . ALA A 1 167 ? -0.301 -4.261 14.316 1.00 90.62 167 ALA A N 1
ATOM 1282 C CA . ALA A 1 167 ? -1.604 -4.856 14.013 1.00 90.62 167 ALA A CA 1
ATOM 1283 C C . ALA A 1 167 ? -1.657 -6.354 14.365 1.00 90.62 167 ALA A C 1
ATOM 1285 O O . ALA A 1 167 ? -2.673 -6.831 14.865 1.00 90.62 167 ALA A O 1
ATOM 1286 N N . MET A 1 168 ? -0.564 -7.090 14.145 1.00 87.69 168 MET A N 1
ATOM 1287 C CA . MET A 1 168 ? -0.458 -8.507 14.508 1.00 87.69 168 MET A CA 1
ATOM 1288 C C . MET A 1 168 ? -0.466 -8.728 16.019 1.00 87.69 168 MET A C 1
ATOM 1290 O O . MET A 1 168 ? -1.154 -9.629 16.493 1.00 87.69 168 MET A O 1
ATOM 1294 N N . GLU A 1 169 ? 0.277 -7.916 16.772 1.00 88.00 169 GLU A N 1
ATOM 1295 C CA . GLU A 1 169 ? 0.291 -7.969 18.240 1.00 88.00 169 GLU A CA 1
ATOM 1296 C C . GLU A 1 169 ? -1.113 -7.747 18.819 1.00 88.00 169 GLU A C 1
ATOM 1298 O O . GLU A 1 169 ? -1.527 -8.443 19.744 1.00 88.00 169 GLU A O 1
ATOM 1303 N N . GLU A 1 170 ? -1.885 -6.834 18.227 1.00 81.88 170 GLU A N 1
ATOM 1304 C CA . GLU A 1 170 ? -3.272 -6.584 18.629 1.00 81.88 170 GLU A CA 1
ATOM 1305 C C . GLU A 1 170 ? -4.236 -7.694 18.231 1.00 81.88 170 GLU A C 1
ATOM 1307 O O . GLU A 1 170 ? -5.121 -8.050 19.005 1.00 81.88 170 GLU A O 1
ATOM 1312 N N . ALA A 1 171 ? -4.069 -8.272 17.044 1.00 79.12 171 ALA A N 1
ATOM 1313 C CA . ALA A 1 171 ? -4.888 -9.406 16.646 1.00 79.12 171 ALA A CA 1
ATOM 1314 C C . ALA A 1 171 ? -4.655 -10.597 17.602 1.00 79.12 171 ALA A C 1
ATOM 1316 O O . ALA A 1 171 ? -5.595 -11.301 17.970 1.00 79.12 171 ALA A O 1
ATOM 1317 N N . GLN A 1 172 ? -3.410 -10.795 18.051 1.00 77.88 172 GLN A N 1
ATOM 1318 C CA . GLN A 1 172 ? -3.019 -11.860 18.981 1.00 77.88 172 GLN A CA 1
ATOM 1319 C C . GLN A 1 172 ? -3.457 -11.611 20.430 1.00 77.88 172 GLN A C 1
ATOM 1321 O O . GLN A 1 172 ? -3.670 -12.577 21.161 1.00 77.88 172 GLN A O 1
ATOM 1326 N N . SER A 1 173 ? -3.631 -10.355 20.852 1.00 72.38 173 SER A N 1
ATOM 1327 C CA . SER A 1 173 ? -4.068 -10.015 22.215 1.00 72.38 173 SER A CA 1
ATOM 1328 C C . SER A 1 173 ? -5.561 -10.270 22.478 1.00 72.38 173 SER A C 1
ATOM 1330 O O . SER A 1 173 ? -6.045 -10.012 23.579 1.00 72.38 173 SER A O 1
ATOM 1332 N N . GLY A 1 174 ? -6.291 -10.833 21.506 1.00 59.03 174 GLY A N 1
ATOM 1333 C CA . GLY A 1 174 ? -7.675 -11.285 21.673 1.00 59.03 174 GLY A CA 1
ATOM 1334 C C . GLY A 1 174 ? -8.731 -10.207 21.422 1.00 59.03 174 GLY A C 1
ATOM 1335 O O . GLY A 1 174 ? -9.917 -10.463 21.632 1.00 59.03 174 GLY A O 1
ATOM 1336 N N . PHE A 1 175 ? -8.331 -9.030 20.934 1.00 52.72 175 PHE A N 1
ATOM 1337 C CA . PHE A 1 175 ? -9.257 -8.001 20.472 1.00 52.72 175 PHE A CA 1
ATOM 1338 C C . PHE A 1 175 ? -9.885 -8.452 19.145 1.00 52.72 175 PHE A C 1
ATOM 1340 O O . PHE A 1 175 ? -9.279 -8.367 18.075 1.00 52.72 175 PHE A O 1
ATOM 1347 N N . ARG A 1 176 ? -11.087 -9.034 19.214 1.00 51.34 176 ARG A N 1
ATOM 1348 C CA . ARG A 1 176 ? -11.777 -9.568 18.035 1.00 51.34 176 ARG A CA 1
ATOM 1349 C C . ARG A 1 176 ? -12.301 -8.426 17.173 1.00 51.34 176 ARG A C 1
ATOM 1351 O O . ARG A 1 176 ? -13.187 -7.690 17.585 1.00 51.34 176 ARG A O 1
ATOM 1358 N N . TYR A 1 177 ? -11.851 -8.359 15.924 1.00 46.66 177 TYR A N 1
ATOM 1359 C CA . TYR A 1 177 ? -12.592 -7.642 14.892 1.00 46.66 177 TYR A CA 1
ATOM 1360 C C . TYR A 1 177 ? -13.846 -8.457 14.551 1.00 46.66 177 TYR A C 1
ATOM 1362 O O . TYR A 1 177 ? -13.771 -9.443 13.820 1.00 46.66 177 TYR A O 1
ATOM 1370 N N . HIS A 1 178 ? -15.018 -8.062 15.048 1.00 40.91 178 HIS A N 1
ATOM 1371 C CA . HIS A 1 178 ? -16.297 -8.511 14.484 1.00 40.91 178 HIS A CA 1
ATOM 1372 C C . HIS A 1 178 ? -16.600 -7.735 13.195 1.00 40.91 178 HIS A C 1
ATOM 1374 O O . HIS A 1 178 ? -17.594 -7.032 13.066 1.00 40.91 178 HIS A O 1
ATOM 1380 N N . GLY A 1 179 ? -15.722 -7.881 12.202 1.00 39.31 179 GLY A N 1
ATOM 1381 C CA . GLY A 1 179 ? -15.987 -7.482 10.822 1.00 39.31 179 GLY A CA 1
ATOM 1382 C C . GLY A 1 179 ? -16.871 -8.513 10.130 1.00 39.31 179 GLY A C 1
ATOM 1383 O O . GLY A 1 179 ? -16.473 -9.085 9.123 1.00 39.31 179 GLY A O 1
ATOM 1384 N N . SER A 1 180 ? -18.046 -8.807 10.688 1.00 33.62 180 SER A N 1
ATOM 1385 C CA . SER A 1 180 ? -19.072 -9.512 9.924 1.00 33.62 180 SER A CA 1
ATOM 1386 C C . SER A 1 180 ? -19.696 -8.481 8.997 1.00 33.62 180 SER A C 1
ATOM 1388 O O . SER A 1 180 ? -20.486 -7.655 9.446 1.00 33.62 180 SER A O 1
ATOM 1390 N N . ILE A 1 181 ? -19.344 -8.510 7.711 1.00 33.53 181 ILE A N 1
ATOM 1391 C CA . ILE A 1 181 ? -20.206 -7.921 6.685 1.00 33.53 181 ILE A CA 1
ATOM 1392 C C . ILE A 1 181 ? -21.515 -8.708 6.782 1.00 33.53 181 ILE A C 1
ATOM 1394 O O . ILE A 1 181 ? -21.640 -9.800 6.229 1.00 33.53 181 ILE A O 1
ATOM 1398 N N . ARG A 1 182 ? -22.479 -8.200 7.553 1.00 28.70 182 ARG A N 1
ATOM 1399 C CA . ARG A 1 182 ? -23.853 -8.673 7.465 1.00 28.70 182 ARG A CA 1
ATOM 1400 C C . ARG A 1 182 ? -24.345 -8.212 6.105 1.00 28.70 182 ARG A C 1
ATOM 1402 O O . ARG A 1 182 ? -24.655 -7.044 5.909 1.00 28.70 182 ARG A O 1
ATOM 1409 N N . VAL A 1 183 ? -24.339 -9.123 5.139 1.00 30.56 183 VAL A N 1
ATOM 1410 C CA . VAL A 1 183 ? -25.136 -8.950 3.931 1.00 30.56 183 VAL A CA 1
ATOM 1411 C C . VAL A 1 183 ? -26.580 -8.931 4.417 1.00 30.56 183 VAL A C 1
ATOM 1413 O O . VAL A 1 183 ? -27.106 -9.976 4.802 1.00 30.56 183 VAL A O 1
ATOM 1416 N N . CYS A 1 184 ? -27.188 -7.746 4.478 1.00 28.72 184 CYS A N 1
ATOM 1417 C CA . CYS A 1 184 ? -28.622 -7.615 4.682 1.00 28.72 184 CYS A CA 1
ATOM 1418 C C . CYS A 1 184 ? -29.301 -8.383 3.545 1.00 28.72 184 CYS A C 1
ATOM 1420 O O . CYS A 1 184 ? -29.255 -7.980 2.382 1.00 28.72 184 CYS A O 1
ATOM 1422 N N . GLN A 1 185 ? -29.844 -9.556 3.864 1.00 31.36 185 GLN A N 1
ATOM 1423 C CA . GLN A 1 185 ? -30.749 -10.263 2.973 1.00 31.36 185 GLN A CA 1
ATOM 1424 C C . GLN A 1 185 ? -32.100 -9.560 3.048 1.00 31.36 185 GLN A C 1
ATOM 1426 O O . GLN A 1 185 ? -33.000 -10.018 3.745 1.00 31.36 185 GLN A O 1
ATOM 1431 N N . ASP A 1 186 ? -32.239 -8.457 2.318 1.00 33.09 186 ASP A N 1
ATOM 1432 C CA . ASP A 1 186 ? -33.558 -7.907 2.042 1.00 33.09 186 ASP A CA 1
ATOM 1433 C C . ASP A 1 186 ? -34.211 -8.714 0.928 1.00 33.09 186 ASP A C 1
ATOM 1435 O O . ASP A 1 186 ? -33.801 -8.734 -0.237 1.00 33.09 186 ASP A O 1
ATOM 1439 N N . GLY A 1 187 ? -35.234 -9.456 1.335 1.00 32.28 187 GLY A N 1
ATOM 1440 C CA . GLY A 1 187 ? -36.073 -10.228 0.449 1.00 32.28 187 GLY A CA 1
ATOM 1441 C C . GLY A 1 187 ? -37.001 -9.326 -0.351 1.00 32.28 187 GLY A C 1
ATOM 1442 O O . GLY A 1 187 ? -37.958 -8.788 0.187 1.00 32.28 187 GLY A O 1
ATOM 1443 N N . ALA A 1 188 ? -36.814 -9.297 -1.668 1.00 35.91 188 ALA A N 1
ATOM 1444 C CA . ALA A 1 188 ? -37.926 -9.281 -2.609 1.00 35.91 188 ALA A CA 1
ATOM 1445 C C . ALA A 1 188 ? -37.473 -9.763 -3.998 1.00 35.91 188 ALA A C 1
ATOM 1447 O O . ALA A 1 188 ? -36.831 -9.043 -4.747 1.00 35.91 188 ALA A O 1
ATOM 1448 N N . HIS A 1 189 ? -37.941 -10.967 -4.346 1.00 33.59 189 HIS A N 1
ATOM 1449 C CA . HIS A 1 189 ? -38.133 -11.493 -5.706 1.00 33.59 189 HIS A CA 1
ATOM 1450 C C . HIS A 1 189 ? -36.905 -12.036 -6.456 1.00 33.59 189 HIS A C 1
ATOM 1452 O O . HIS A 1 189 ? -36.169 -11.315 -7.116 1.00 33.59 189 HIS A O 1
ATOM 1458 N N . GLY A 1 190 ? -36.808 -13.371 -6.497 1.00 27.58 190 GLY A N 1
ATOM 1459 C CA . GLY A 1 190 ? -36.049 -14.077 -7.534 1.00 27.58 190 GLY A CA 1
ATOM 1460 C C . GLY A 1 190 ? -35.532 -15.444 -7.104 1.00 27.58 190 GLY A C 1
ATOM 1461 O O . GLY A 1 190 ? -34.374 -15.580 -6.740 1.00 27.58 190 GLY A O 1
ATOM 1462 N N . ARG A 1 191 ? -36.394 -16.467 -7.155 1.00 35.31 191 ARG A N 1
ATOM 1463 C CA . ARG A 1 191 ? -36.033 -17.891 -7.016 1.00 35.31 191 ARG A CA 1
ATOM 1464 C C . ARG A 1 191 ? -34.816 -18.235 -7.882 1.00 35.31 191 ARG A C 1
ATOM 1466 O O . ARG A 1 191 ? -34.910 -17.997 -9.073 1.00 35.31 191 ARG A O 1
ATOM 1473 N N . TYR A 1 192 ? -33.799 -18.904 -7.331 1.00 28.86 192 TYR A N 1
ATOM 1474 C CA . TYR A 1 192 ? -33.214 -20.132 -7.900 1.00 28.86 192 TYR A CA 1
ATOM 1475 C C . TYR A 1 192 ? -32.367 -20.876 -6.838 1.00 28.86 192 TYR A C 1
ATOM 1477 O O . TYR A 1 192 ? -31.377 -20.361 -6.339 1.00 28.86 192 TYR A O 1
ATOM 1485 N N . LEU A 1 193 ? -32.801 -22.114 -6.557 1.00 31.31 193 LEU A N 1
ATOM 1486 C CA . LEU A 1 193 ? -32.070 -23.279 -6.026 1.00 31.31 193 LEU A CA 1
ATOM 1487 C C . LEU A 1 193 ? -31.552 -23.253 -4.577 1.00 31.31 193 LEU A C 1
ATOM 1489 O O . LEU A 1 193 ? -30.389 -23.003 -4.284 1.00 31.31 193 LEU A O 1
ATOM 1493 N N . THR A 1 194 ? -32.431 -23.705 -3.683 1.00 30.67 194 THR A N 1
ATOM 1494 C CA . THR A 1 194 ? -32.093 -24.375 -2.425 1.00 30.67 194 THR A CA 1
ATOM 1495 C C . THR A 1 194 ? -31.538 -25.779 -2.682 1.00 30.67 194 THR A C 1
ATOM 1497 O O . THR A 1 194 ? -32.252 -26.639 -3.200 1.00 30.67 194 THR A O 1
ATOM 1500 N N . LEU A 1 195 ? -30.319 -26.036 -2.218 1.00 29.34 195 LEU A N 1
ATOM 1501 C CA . LEU A 1 195 ? -29.892 -27.344 -1.722 1.00 29.34 195 LEU A CA 1
ATOM 1502 C C . LEU A 1 195 ? -29.118 -27.079 -0.432 1.00 29.34 195 LEU A C 1
ATOM 1504 O O . LEU A 1 195 ? -27.930 -26.773 -0.427 1.00 29.34 195 LEU A O 1
ATOM 1508 N N . ALA A 1 196 ? -29.878 -27.083 0.660 1.00 33.03 196 ALA A N 1
ATOM 1509 C CA . ALA A 1 196 ? -29.353 -27.089 2.006 1.00 33.03 196 ALA A CA 1
ATOM 1510 C C . ALA A 1 196 ? -28.808 -28.493 2.286 1.00 33.03 196 ALA A C 1
ATOM 1512 O O . ALA A 1 196 ? -29.580 -29.425 2.493 1.00 33.03 196 ALA A O 1
ATOM 1513 N N . GLU A 1 197 ? -27.487 -28.632 2.310 1.00 31.50 197 GLU A N 1
ATOM 1514 C CA . GLU A 1 197 ? -26.834 -29.678 3.088 1.00 31.50 197 GLU A CA 1
ATOM 1515 C C . GLU A 1 197 ? -26.129 -29.006 4.264 1.00 31.50 197 GLU A C 1
ATOM 1517 O O . GLU A 1 197 ? -25.166 -28.254 4.117 1.00 31.50 197 GLU A O 1
ATOM 1522 N N . GLN A 1 198 ? -26.684 -29.256 5.447 1.00 37.22 198 GLN A N 1
ATOM 1523 C CA . GLN A 1 198 ? -26.091 -28.950 6.738 1.00 37.22 198 GLN A CA 1
ATOM 1524 C C . GLN A 1 198 ? -24.730 -29.655 6.834 1.00 37.22 198 GLN A C 1
ATOM 1526 O O . GLN A 1 198 ? -24.674 -30.881 6.927 1.00 37.22 198 GLN A O 1
ATOM 1531 N N . ARG A 1 199 ? -23.630 -28.894 6.837 1.00 28.09 199 ARG A N 1
ATOM 1532 C CA . ARG A 1 199 ? -22.332 -29.390 7.314 1.00 28.09 199 ARG A CA 1
ATOM 1533 C C . ARG A 1 199 ? -22.171 -29.016 8.790 1.00 28.09 199 ARG A C 1
ATOM 1535 O O . ARG A 1 199 ? -22.239 -27.826 9.095 1.00 28.09 199 ARG A O 1
ATOM 1542 N N . PRO A 1 200 ? -21.969 -29.993 9.689 1.00 33.38 200 PRO A N 1
ATOM 1543 C CA . PRO A 1 200 ? -21.684 -29.722 11.086 1.00 33.38 200 PRO A CA 1
ATOM 1544 C C . PRO A 1 200 ? -20.218 -29.287 11.237 1.00 33.38 200 PRO A C 1
ATOM 1546 O O . PRO A 1 200 ? -19.337 -29.784 10.537 1.00 33.38 200 PRO A O 1
ATOM 1549 N N . ASP A 1 201 ? -19.994 -28.346 12.150 1.00 33.44 201 ASP A N 1
ATOM 1550 C CA . ASP A 1 201 ? -18.723 -28.080 12.826 1.00 33.44 201 ASP A CA 1
ATOM 1551 C C . ASP A 1 201 ? -17.508 -27.736 11.943 1.00 33.44 201 ASP A C 1
ATOM 1553 O O . ASP A 1 201 ? -16.525 -28.471 11.876 1.00 33.44 201 ASP A O 1
ATOM 1557 N N . ILE A 1 202 ? -17.505 -26.532 11.359 1.00 36.44 202 ILE A N 1
ATOM 1558 C CA . ILE A 1 202 ? -16.240 -25.808 11.180 1.00 36.44 202 ILE A CA 1
ATOM 1559 C C . ILE A 1 202 ? -16.069 -24.948 12.429 1.00 36.44 202 ILE A C 1
ATOM 1561 O O . ILE A 1 202 ? -16.519 -23.806 12.493 1.00 36.44 202 ILE A O 1
ATOM 1565 N N . VAL A 1 203 ? -15.427 -25.519 13.447 1.00 38.78 203 VAL A N 1
ATOM 1566 C CA . VAL A 1 203 ? -14.663 -24.707 14.394 1.00 38.78 203 VAL A CA 1
ATOM 1567 C C . VAL A 1 203 ? -13.583 -24.051 13.539 1.00 38.78 203 VAL A C 1
ATOM 1569 O O . VAL A 1 203 ? -12.561 -24.672 13.254 1.00 38.78 203 VAL A O 1
ATOM 1572 N N . GLU A 1 204 ? -13.852 -22.851 13.015 1.00 44.03 204 GLU A N 1
ATOM 1573 C CA . GLU A 1 204 ? -12.810 -22.053 12.379 1.00 44.03 204 GLU A CA 1
ATOM 1574 C C . GLU A 1 204 ? -11.733 -21.875 13.440 1.00 44.03 204 GLU A C 1
ATOM 1576 O O . GLU A 1 204 ? -11.970 -21.238 14.470 1.00 44.03 204 GLU A O 1
ATOM 1581 N N . ASP A 1 205 ? -10.583 -22.512 13.214 1.00 40.75 205 ASP A N 1
ATOM 1582 C CA . ASP A 1 205 ? -9.347 -22.283 13.947 1.00 40.75 205 ASP A CA 1
ATOM 1583 C C . ASP A 1 205 ? -9.109 -20.774 13.911 1.00 40.75 205 ASP A C 1
ATOM 1585 O O . ASP A 1 205 ? -8.668 -20.211 12.907 1.00 40.75 205 ASP A O 1
ATOM 1589 N N . SER A 1 206 ? -9.571 -20.101 14.968 1.00 46.97 206 SER A N 1
ATOM 1590 C CA . SER A 1 206 ? -9.765 -18.654 15.031 1.00 46.97 206 SER A CA 1
ATOM 1591 C C . SER A 1 206 ? -8.419 -17.997 15.292 1.00 46.97 206 SER A C 1
ATOM 1593 O O . SER A 1 206 ? -8.216 -17.287 16.278 1.00 46.97 206 SER A O 1
ATOM 1595 N N . LYS A 1 207 ? -7.448 -18.303 14.439 1.00 58.00 207 LYS A N 1
ATOM 1596 C CA . LYS A 1 207 ? -6.134 -17.702 14.464 1.00 58.00 207 LYS A CA 1
ATOM 1597 C C . LYS A 1 207 ? -6.326 -16.241 14.102 1.00 58.00 207 LYS A C 1
ATOM 1599 O O . LYS A 1 207 ? -6.885 -15.932 13.059 1.00 58.00 207 LYS A O 1
ATOM 1604 N N . ALA A 1 208 ? -5.885 -15.352 14.980 1.00 60.69 208 ALA A N 1
ATOM 1605 C CA . ALA A 1 208 ? -5.787 -13.925 14.725 1.00 60.69 208 ALA A CA 1
ATOM 1606 C C . ALA A 1 208 ? -5.223 -13.659 13.316 1.00 60.69 208 ALA A C 1
ATOM 1608 O O . ALA A 1 208 ? -4.067 -13.996 13.048 1.00 60.69 208 ALA A O 1
ATOM 1609 N N . ARG A 1 209 ? -6.047 -13.109 12.415 1.00 79.44 209 ARG A N 1
ATOM 1610 C CA . ARG A 1 209 ? -5.680 -12.893 11.007 1.00 79.44 209 ARG A CA 1
ATOM 1611 C C . ARG A 1 209 ? -5.326 -11.438 10.775 1.00 79.44 209 ARG A C 1
ATOM 1613 O O . ARG A 1 209 ? -6.024 -10.538 11.244 1.00 79.44 209 ARG A O 1
ATOM 1620 N N . LEU A 1 210 ? -4.256 -11.210 10.024 1.00 90.38 210 LEU A N 1
ATOM 1621 C CA . LEU A 1 210 ? -3.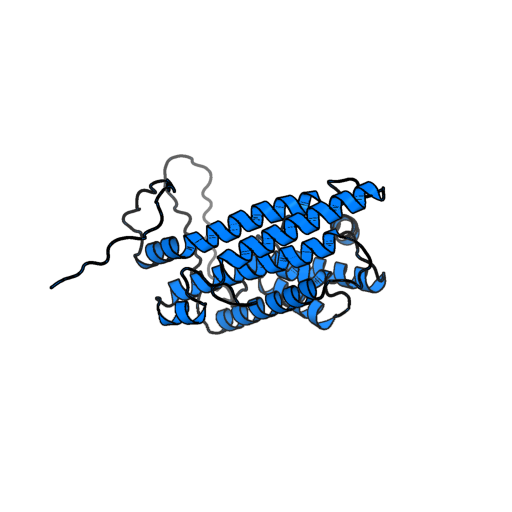914 -9.875 9.553 1.00 90.38 210 LEU A CA 1
ATOM 1622 C C . LEU A 1 210 ? -4.967 -9.396 8.543 1.00 90.38 210 LEU A C 1
ATOM 1624 O O . LEU A 1 210 ? -5.445 -10.179 7.725 1.00 90.38 210 LEU A O 1
ATOM 1628 N N . SER A 1 211 ? -5.302 -8.104 8.562 1.00 91.44 211 SER A N 1
ATOM 1629 C CA . SER A 1 211 ? -6.206 -7.530 7.559 1.00 91.44 211 SER A CA 1
ATOM 1630 C C . SER A 1 211 ? -5.632 -7.666 6.145 1.00 91.44 211 SER A C 1
ATOM 1632 O O . SER A 1 211 ? -4.471 -7.323 5.901 1.00 91.44 211 SER A O 1
ATOM 1634 N N . ALA A 1 212 ? -6.472 -8.080 5.192 1.00 92.12 212 ALA A N 1
ATOM 1635 C CA . ALA A 1 212 ? -6.111 -8.166 3.778 1.00 92.12 212 ALA A CA 1
ATOM 1636 C C . ALA A 1 212 ? -5.711 -6.811 3.166 1.00 92.12 212 ALA A C 1
ATOM 1638 O O . ALA A 1 212 ? -4.979 -6.777 2.179 1.00 92.12 212 ALA A O 1
ATOM 1639 N N . GLY A 1 213 ? -6.094 -5.688 3.787 1.00 92.38 213 GLY A N 1
ATOM 1640 C CA . GLY A 1 213 ? -5.666 -4.354 3.356 1.00 92.38 213 GLY A CA 1
ATOM 1641 C C . GLY A 1 213 ? -4.147 -4.126 3.426 1.00 92.38 213 GLY A C 1
ATOM 1642 O O . GLY A 1 213 ? -3.636 -3.220 2.771 1.00 92.38 213 GLY A O 1
ATOM 1643 N N . PHE A 1 214 ? -3.402 -4.961 4.162 1.00 95.62 214 PHE A N 1
ATOM 1644 C CA . PHE A 1 214 ? -1.935 -4.926 4.180 1.00 95.62 214 PHE A CA 1
ATOM 1645 C C . PHE A 1 214 ? -1.277 -5.690 3.025 1.00 95.62 214 PHE A C 1
ATOM 1647 O O . PHE A 1 214 ? -0.059 -5.592 2.871 1.00 95.62 214 PHE A O 1
ATOM 1654 N N . LEU A 1 215 ? -2.037 -6.417 2.198 1.00 95.31 215 LEU A N 1
ATOM 1655 C CA . LEU A 1 215 ? -1.486 -7.287 1.158 1.00 95.31 215 LEU A CA 1
ATOM 1656 C C . LEU A 1 215 ? -0.591 -6.531 0.169 1.00 95.31 215 LEU A C 1
ATOM 1658 O O . LEU A 1 215 ? 0.569 -6.897 -0.005 1.00 95.31 215 LEU A O 1
ATOM 1662 N N . ARG A 1 216 ? -1.097 -5.455 -0.447 1.00 95.12 216 ARG A N 1
ATOM 1663 C CA . ARG A 1 216 ? -0.316 -4.660 -1.408 1.00 95.12 216 ARG A CA 1
ATOM 1664 C C . ARG A 1 216 ? 0.913 -3.998 -0.761 1.00 95.12 216 ARG A C 1
ATOM 1666 O O . ARG A 1 216 ? 1.997 -4.152 -1.323 1.00 95.12 216 ARG A O 1
ATOM 1673 N N . PRO A 1 217 ? 0.806 -3.310 0.397 1.00 96.44 217 PRO A N 1
ATOM 1674 C CA . PRO A 1 217 ? 1.980 -2.795 1.103 1.00 96.44 217 PRO A CA 1
ATOM 1675 C C . PRO A 1 217 ? 3.045 -3.865 1.376 1.00 96.44 217 PRO A C 1
ATOM 1677 O O . PRO A 1 217 ? 4.218 -3.648 1.082 1.00 96.44 217 PRO A O 1
ATOM 1680 N N . LEU A 1 218 ? 2.644 -5.039 1.871 1.00 96.50 218 LEU A N 1
ATOM 1681 C CA . LEU A 1 218 ? 3.563 -6.145 2.146 1.00 96.50 218 LEU A CA 1
ATOM 1682 C C . LEU A 1 218 ? 4.197 -6.715 0.876 1.00 96.50 218 LEU A C 1
ATOM 1684 O O . LEU A 1 218 ? 5.390 -7.018 0.872 1.00 96.50 218 LEU A O 1
ATOM 1688 N N . PHE A 1 219 ? 3.428 -6.833 -0.206 1.00 95.19 219 PHE A N 1
ATOM 1689 C CA . PHE A 1 219 ? 3.945 -7.291 -1.490 1.00 95.19 219 PHE A CA 1
ATOM 1690 C C . PHE A 1 219 ? 5.020 -6.343 -2.030 1.00 95.19 219 PHE A C 1
ATOM 1692 O O . PHE A 1 219 ? 6.075 -6.804 -2.464 1.00 95.19 219 PHE A O 1
ATOM 1699 N N . LEU A 1 220 ? 4.801 -5.026 -1.941 1.00 93.81 220 LEU A N 1
ATOM 1700 C CA . LEU A 1 220 ? 5.813 -4.035 -2.315 1.00 93.81 220 LEU A CA 1
ATOM 1701 C C . LEU A 1 220 ? 7.056 -4.128 -1.426 1.00 93.81 220 LEU A C 1
ATOM 1703 O O . LEU A 1 220 ? 8.165 -4.147 -1.952 1.00 93.81 220 LEU A O 1
ATOM 1707 N N . CYS A 1 221 ? 6.896 -4.272 -0.106 1.00 94.06 221 CYS A N 1
ATOM 1708 C CA . CYS A 1 221 ? 8.032 -4.496 0.792 1.00 94.06 221 CYS A CA 1
ATOM 1709 C C . CYS A 1 221 ? 8.849 -5.733 0.390 1.00 94.06 221 CYS A C 1
ATOM 1711 O O . CYS A 1 221 ? 10.074 -5.663 0.363 1.00 94.06 221 CYS A O 1
ATOM 1713 N N . ALA A 1 222 ? 8.197 -6.844 0.037 1.00 93.44 222 ALA A N 1
ATOM 1714 C CA . ALA A 1 222 ? 8.885 -8.073 -0.353 1.00 93.44 222 ALA A CA 1
ATOM 1715 C C . ALA A 1 222 ? 9.731 -7.908 -1.628 1.00 93.44 222 ALA A C 1
ATOM 1717 O O . ALA A 1 222 ? 10.806 -8.487 -1.730 1.00 93.44 222 ALA A O 1
ATOM 1718 N N . ILE A 1 223 ? 9.268 -7.120 -2.601 1.00 90.50 223 ILE A N 1
ATOM 1719 C CA . ILE A 1 223 ? 9.938 -6.999 -3.908 1.00 90.50 223 ILE A CA 1
ATOM 1720 C C . ILE A 1 223 ? 10.862 -5.779 -4.015 1.00 90.50 223 ILE A C 1
ATOM 1722 O O . ILE A 1 223 ? 11.598 -5.673 -4.994 1.00 90.50 223 ILE A O 1
ATOM 1726 N N . GLU A 1 224 ? 10.837 -4.873 -3.038 1.00 88.19 224 GLU A N 1
ATOM 1727 C CA . GLU A 1 224 ? 11.684 -3.670 -2.987 1.00 88.19 224 GLU A CA 1
ATOM 1728 C C . GLU A 1 224 ? 12.742 -3.722 -1.875 1.00 88.19 224 GLU A C 1
ATOM 1730 O O . GLU A 1 224 ? 13.409 -2.731 -1.612 1.00 88.19 224 GLU A O 1
ATOM 1735 N N . THR A 1 225 ? 12.922 -4.866 -1.214 1.00 82.69 225 THR A N 1
ATOM 1736 C CA . THR A 1 225 ? 13.972 -5.071 -0.194 1.00 82.69 225 THR A CA 1
ATOM 1737 C C . THR A 1 225 ? 14.976 -6.124 -0.652 1.00 82.69 225 THR A C 1
ATOM 1739 O O . THR A 1 225 ? 15.329 -7.047 0.076 1.00 82.69 225 THR A O 1
ATOM 1742 N N . ILE A 1 226 ? 15.426 -6.004 -1.906 1.00 73.38 226 ILE A N 1
ATOM 1743 C CA . ILE A 1 226 ? 16.263 -7.006 -2.592 1.00 73.38 226 ILE A CA 1
ATOM 1744 C C . ILE A 1 226 ? 17.589 -7.226 -1.839 1.00 73.38 226 ILE A C 1
ATOM 1746 O O . ILE A 1 226 ? 18.092 -8.345 -1.810 1.00 73.38 226 ILE A O 1
ATOM 1750 N N . ASP A 1 227 ? 18.121 -6.196 -1.183 1.00 75.38 227 ASP A N 1
ATOM 1751 C CA . ASP A 1 227 ? 19.354 -6.207 -0.386 1.00 75.38 227 ASP A CA 1
ATOM 1752 C C . ASP A 1 227 ? 19.163 -6.657 1.076 1.00 75.38 227 ASP A C 1
ATOM 1754 O O . ASP A 1 227 ? 20.147 -6.934 1.761 1.00 75.38 227 ASP A O 1
ATOM 1758 N N . ASP A 1 228 ? 17.921 -6.797 1.547 1.00 83.44 228 ASP A N 1
ATOM 1759 C CA . ASP A 1 228 ? 17.589 -7.252 2.899 1.00 83.44 228 ASP A CA 1
ATOM 1760 C C . ASP A 1 228 ? 16.705 -8.508 2.842 1.00 83.44 228 ASP A C 1
ATOM 1762 O O . ASP A 1 228 ? 15.472 -8.472 2.923 1.00 83.44 228 ASP A O 1
ATOM 1766 N N . ALA A 1 229 ? 17.364 -9.665 2.726 1.00 81.06 229 ALA A N 1
ATOM 1767 C CA . ALA A 1 229 ? 16.692 -10.962 2.692 1.00 81.06 229 ALA A CA 1
ATOM 1768 C C . ALA A 1 229 ? 15.861 -11.236 3.962 1.00 81.06 229 ALA A C 1
ATOM 1770 O O . ALA A 1 229 ? 14.858 -11.951 3.898 1.00 81.06 229 ALA A O 1
ATOM 1771 N N . GLY A 1 230 ? 16.245 -10.657 5.107 1.00 87.62 230 GLY A N 1
ATOM 1772 C CA . GLY A 1 230 ? 15.494 -10.772 6.355 1.00 87.62 230 GLY A CA 1
ATOM 1773 C C . GLY A 1 230 ? 14.162 -10.031 6.277 1.00 87.62 230 GLY A C 1
ATOM 1774 O O . GLY A 1 230 ? 13.120 -10.589 6.629 1.00 87.62 230 GLY A O 1
ATOM 1775 N N . GLN A 1 231 ? 14.178 -8.805 5.755 1.00 88.00 231 GLN A N 1
ATOM 1776 C CA . GLN A 1 231 ? 12.975 -8.002 5.558 1.00 88.00 231 GLN A CA 1
ATOM 1777 C C . GLN A 1 231 ? 12.053 -8.591 4.483 1.00 88.00 2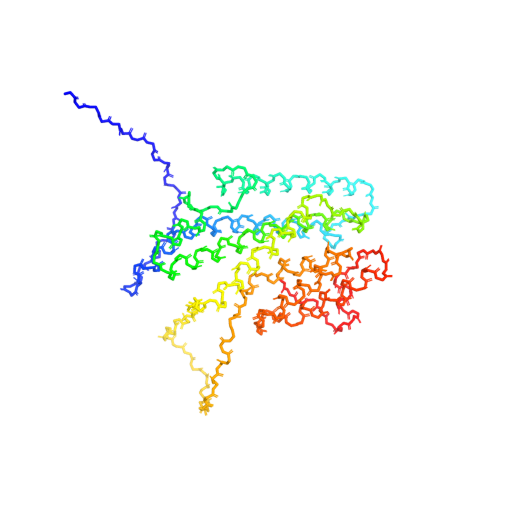31 GLN A C 1
ATOM 1779 O O . GLN A 1 231 ? 10.841 -8.663 4.703 1.00 88.00 231 GLN A O 1
ATOM 1784 N N . THR A 1 232 ? 12.616 -9.101 3.383 1.00 90.75 232 THR A N 1
ATOM 1785 C CA . THR A 1 232 ? 11.860 -9.841 2.358 1.00 90.75 232 THR A CA 1
ATOM 1786 C C . THR A 1 232 ? 11.132 -11.039 2.975 1.00 90.75 232 THR A C 1
ATOM 1788 O O . THR A 1 232 ? 9.909 -11.154 2.857 1.00 90.75 232 THR A O 1
ATOM 1791 N N . ALA A 1 233 ? 11.857 -11.907 3.693 1.00 93.19 233 ALA A N 1
ATOM 1792 C CA . ALA A 1 233 ? 11.280 -13.092 4.327 1.00 93.19 233 ALA A CA 1
ATOM 1793 C C . ALA A 1 233 ? 10.207 -12.725 5.364 1.00 93.19 233 ALA A C 1
ATOM 1795 O O . ALA A 1 233 ? 9.181 -13.401 5.475 1.00 93.19 233 ALA A O 1
ATOM 1796 N N . GLN A 1 234 ? 10.408 -11.630 6.103 1.00 93.62 234 GLN A N 1
ATOM 1797 C CA . GLN A 1 234 ? 9.417 -11.128 7.046 1.00 93.62 234 GLN A CA 1
ATOM 1798 C C . GLN A 1 234 ? 8.140 -10.673 6.329 1.00 93.62 234 GLN A C 1
ATOM 1800 O O . GLN A 1 234 ? 7.052 -11.063 6.749 1.00 93.62 234 GLN A O 1
ATOM 1805 N N . ALA A 1 235 ? 8.246 -9.893 5.251 1.00 95.06 235 ALA A N 1
ATOM 1806 C CA . ALA A 1 235 ? 7.089 -9.430 4.485 1.00 95.06 235 ALA A CA 1
ATOM 1807 C C . ALA A 1 235 ? 6.302 -10.603 3.873 1.00 95.06 235 ALA A C 1
ATOM 1809 O O . ALA A 1 235 ? 5.078 -10.658 4.003 1.00 95.06 235 ALA A O 1
ATOM 1810 N N . VAL A 1 236 ? 7.001 -11.588 3.299 1.00 95.38 236 VAL A N 1
ATOM 1811 C CA . VAL A 1 236 ? 6.400 -12.823 2.764 1.00 95.38 236 VAL A CA 1
ATOM 1812 C C . VAL A 1 236 ? 5.667 -13.606 3.848 1.00 95.38 236 VAL A C 1
ATOM 1814 O O . VAL A 1 236 ? 4.515 -13.997 3.653 1.00 95.38 236 VAL A O 1
ATOM 1817 N N . LYS A 1 237 ? 6.290 -13.778 5.019 1.00 94.75 237 LYS A N 1
ATOM 1818 C CA . LYS A 1 237 ? 5.648 -14.428 6.165 1.00 94.75 237 LYS A CA 1
ATOM 1819 C C . LYS A 1 237 ? 4.389 -13.680 6.613 1.00 94.75 237 LYS A C 1
ATOM 1821 O O . LYS A 1 237 ? 3.383 -14.310 6.910 1.00 94.75 237 LYS A O 1
ATOM 1826 N N . ARG A 1 238 ? 4.409 -12.344 6.654 1.00 94.44 238 ARG A N 1
ATOM 1827 C CA . ARG A 1 238 ? 3.218 -11.562 7.029 1.00 94.44 238 ARG A CA 1
ATOM 1828 C C . ARG A 1 238 ? 2.093 -11.676 5.999 1.00 94.44 238 ARG A C 1
ATOM 1830 O O . ARG A 1 238 ? 0.933 -11.683 6.394 1.00 94.44 238 ARG A O 1
ATOM 1837 N N . MET A 1 239 ? 2.405 -11.809 4.707 1.00 93.94 239 MET A N 1
ATOM 1838 C CA . MET A 1 239 ? 1.377 -12.048 3.685 1.00 93.94 239 MET A CA 1
ATOM 1839 C C . MET A 1 239 ? 0.655 -13.382 3.905 1.00 93.94 239 MET A C 1
ATOM 1841 O O . MET A 1 239 ? -0.571 -13.412 3.837 1.00 93.94 239 MET A O 1
ATOM 1845 N N . SER A 1 240 ? 1.367 -14.467 4.231 1.00 91.50 240 SER A N 1
ATOM 1846 C CA . SER A 1 240 ? 0.717 -15.763 4.501 1.00 91.50 240 SER A CA 1
ATOM 1847 C C . SER A 1 240 ? -0.116 -15.773 5.791 1.00 91.50 240 SER A C 1
ATOM 1849 O O . SER A 1 240 ? -1.043 -16.567 5.924 1.00 91.50 240 SER A O 1
ATOM 1851 N N . GLU A 1 241 ? 0.145 -14.854 6.725 1.00 91.31 241 GLU A N 1
ATOM 1852 C CA . GLU A 1 241 ? -0.642 -14.675 7.956 1.00 91.31 241 GLU A CA 1
ATOM 1853 C C . GLU A 1 241 ? -1.985 -13.940 7.739 1.00 91.31 241 GLU A C 1
ATOM 1855 O O . GLU A 1 241 ? -2.832 -13.944 8.635 1.00 91.31 241 GLU A O 1
ATOM 1860 N N . ILE A 1 242 ? -2.227 -13.347 6.560 1.00 90.69 242 ILE A N 1
ATOM 1861 C CA . ILE A 1 242 ? -3.557 -12.834 6.171 1.00 90.69 242 ILE A CA 1
ATOM 1862 C C . ILE A 1 242 ? -4.507 -14.029 5.972 1.00 90.69 242 ILE A C 1
ATOM 1864 O O . ILE A 1 242 ? -5.555 -14.146 6.609 1.00 90.69 242 ILE A O 1
ATOM 1868 N N . GLY A 1 243 ? -4.104 -14.953 5.097 1.00 81.25 243 GLY A N 1
ATOM 1869 C CA . GLY A 1 243 ? -4.802 -16.188 4.727 1.00 81.25 243 GLY A CA 1
ATOM 1870 C C . GLY A 1 243 ? -6.233 -16.012 4.186 1.00 81.25 243 GLY A C 1
ATOM 1871 O O . GLY A 1 243 ? -7.033 -16.947 4.233 1.00 81.25 243 GLY A O 1
ATOM 1872 N N . ASP A 1 244 ? -6.585 -14.828 3.697 1.00 77.56 244 ASP A N 1
ATOM 1873 C CA . ASP A 1 244 ? -7.896 -14.581 3.105 1.00 77.56 244 ASP A CA 1
ATOM 1874 C C . ASP A 1 244 ? -7.984 -15.248 1.710 1.00 77.56 244 ASP A C 1
ATOM 1876 O O . ASP A 1 244 ? -7.205 -14.890 0.812 1.00 77.56 244 ASP A O 1
ATOM 1880 N N . PRO A 1 245 ? -8.912 -16.207 1.493 1.00 73.88 245 PRO A N 1
ATOM 1881 C CA . PRO A 1 245 ? -9.043 -16.908 0.215 1.00 73.88 245 PRO A CA 1
ATOM 1882 C C . PRO A 1 245 ? -9.443 -16.000 -0.953 1.00 73.88 245 PRO A C 1
ATOM 1884 O O . PRO A 1 245 ? -9.071 -16.278 -2.096 1.00 73.88 245 PRO A O 1
ATOM 1887 N N . VAL A 1 246 ? -10.179 -14.914 -0.690 1.00 82.25 246 VAL A N 1
ATOM 1888 C CA . VAL A 1 246 ? -10.626 -13.959 -1.716 1.00 82.25 246 VAL A CA 1
ATOM 1889 C C . VAL A 1 246 ? -9.428 -13.189 -2.257 1.00 82.25 246 VAL A C 1
ATOM 1891 O O . VAL A 1 246 ? -9.261 -13.069 -3.471 1.00 82.25 246 VAL A O 1
ATOM 1894 N N . TYR A 1 247 ? -8.548 -12.743 -1.362 1.00 80.69 247 TYR A N 1
ATOM 1895 C CA . TYR A 1 247 ? -7.352 -11.978 -1.718 1.00 80.69 247 TYR A CA 1
ATOM 1896 C C . TYR A 1 247 ? -6.163 -12.856 -2.133 1.00 80.69 247 TYR A C 1
ATOM 1898 O O . TYR A 1 247 ? -5.133 -12.333 -2.557 1.00 80.69 247 TYR A O 1
ATOM 1906 N N . ARG A 1 248 ? -6.298 -14.190 -2.049 1.00 88.12 248 ARG A N 1
ATOM 1907 C CA . ARG A 1 248 ? -5.280 -15.176 -2.459 1.00 88.12 248 ARG A CA 1
ATOM 1908 C C . ARG A 1 248 ? -3.905 -14.875 -1.859 1.00 88.12 248 ARG A C 1
ATOM 1910 O O . ARG A 1 248 ? -2.886 -14.933 -2.550 1.00 88.12 248 ARG A O 1
ATOM 1917 N N . SER A 1 249 ? -3.868 -14.537 -0.573 1.00 90.06 249 SER A N 1
ATOM 1918 C CA . SER A 1 249 ? -2.643 -14.079 0.092 1.00 90.06 249 SER A CA 1
ATOM 1919 C C . SER A 1 249 ? -1.492 -15.088 0.007 1.00 90.06 249 SER A C 1
ATOM 1921 O O . SER A 1 249 ? -0.342 -14.685 -0.142 1.00 90.06 249 SER A O 1
ATOM 1923 N N . ASP A 1 250 ? -1.792 -16.390 0.011 1.00 91.25 250 ASP A N 1
ATOM 1924 C CA . ASP A 1 250 ? -0.792 -17.458 -0.140 1.00 91.25 250 ASP A CA 1
ATOM 1925 C C . ASP A 1 250 ? -0.108 -17.421 -1.508 1.00 91.25 250 ASP A C 1
ATOM 1927 O O . ASP A 1 250 ? 1.107 -17.606 -1.618 1.00 91.25 250 ASP A O 1
ATOM 1931 N N . PHE A 1 251 ? -0.876 -17.120 -2.560 1.00 92.94 251 PHE A N 1
ATOM 1932 C CA . PHE A 1 251 ? -0.321 -16.934 -3.894 1.00 92.94 251 PHE A CA 1
ATOM 1933 C C . PHE A 1 251 ? 0.613 -15.723 -3.925 1.00 92.94 251 PHE A C 1
ATOM 1935 O O . PHE A 1 251 ? 1.727 -15.828 -4.431 1.00 92.94 251 PHE A O 1
ATOM 1942 N N . PHE A 1 252 ? 0.194 -14.585 -3.368 1.00 93.25 252 PHE A N 1
ATOM 1943 C CA . PHE A 1 252 ? 1.030 -13.383 -3.332 1.00 93.25 252 PHE A CA 1
ATOM 1944 C C . PHE A 1 252 ? 2.275 -13.546 -2.459 1.00 93.25 252 PHE A C 1
ATOM 1946 O O . PHE A 1 252 ? 3.322 -13.006 -2.813 1.00 93.25 252 PHE A O 1
ATOM 1953 N N . ALA A 1 253 ? 2.208 -14.339 -1.387 1.00 94.19 253 ALA A N 1
ATOM 1954 C CA . ALA A 1 253 ? 3.376 -14.713 -0.599 1.00 94.19 253 ALA A CA 1
ATOM 1955 C C . ALA A 1 253 ? 4.383 -15.514 -1.442 1.00 94.19 253 ALA A C 1
ATOM 1957 O O . ALA A 1 253 ? 5.551 -15.131 -1.537 1.00 94.19 253 ALA A O 1
ATOM 1958 N N . ALA A 1 254 ? 3.928 -16.570 -2.126 1.00 94.31 254 ALA A N 1
ATOM 1959 C CA . ALA A 1 254 ? 4.776 -17.377 -3.007 1.00 94.31 254 ALA A CA 1
ATOM 1960 C C . ALA A 1 254 ? 5.333 -16.565 -4.189 1.00 94.31 254 ALA A C 1
ATOM 1962 O O . ALA A 1 254 ? 6.509 -16.681 -4.542 1.00 94.31 254 ALA A O 1
ATOM 1963 N N . PHE A 1 255 ? 4.503 -15.712 -4.788 1.00 94.75 255 PHE A N 1
ATOM 1964 C CA . PHE A 1 255 ? 4.894 -14.840 -5.888 1.00 94.75 255 PHE A CA 1
ATOM 1965 C C . PHE A 1 255 ? 5.920 -13.795 -5.445 1.00 94.75 255 PHE A C 1
ATOM 1967 O O . PHE A 1 255 ? 6.941 -13.639 -6.114 1.00 94.75 255 PHE A O 1
ATOM 1974 N N . GLY A 1 256 ? 5.692 -13.123 -4.314 1.00 93.56 256 GLY A N 1
ATOM 1975 C CA . GLY A 1 256 ? 6.624 -12.155 -3.737 1.00 93.56 256 GLY A CA 1
ATOM 1976 C C . GLY A 1 256 ? 7.990 -12.780 -3.459 1.00 93.56 256 GLY A C 1
ATOM 1977 O O . GLY A 1 256 ? 8.999 -12.232 -3.895 1.00 93.56 256 GLY A O 1
ATOM 1978 N N . GLN A 1 257 ? 8.013 -13.969 -2.844 1.00 94.50 257 GLN A N 1
ATOM 1979 C CA . GLN A 1 257 ? 9.241 -14.727 -2.582 1.00 94.50 257 GLN A CA 1
ATOM 1980 C C . GLN A 1 257 ? 10.002 -15.048 -3.877 1.00 94.50 257 GLN A C 1
ATOM 1982 O O . GLN A 1 257 ? 11.160 -14.661 -4.035 1.00 94.50 257 GLN A O 1
ATOM 1987 N N . ALA A 1 258 ? 9.345 -15.706 -4.838 1.00 94.75 258 ALA A N 1
ATOM 1988 C CA . ALA A 1 258 ? 9.983 -16.128 -6.085 1.00 94.75 258 ALA A CA 1
ATOM 1989 C C . ALA A 1 258 ? 10.474 -14.935 -6.923 1.00 94.75 258 ALA A C 1
ATOM 1991 O O . ALA A 1 258 ? 11.523 -15.002 -7.579 1.00 94.75 258 ALA A O 1
ATOM 1992 N N . LEU A 1 259 ? 9.719 -13.831 -6.911 1.00 92.44 259 LEU A N 1
ATOM 1993 C CA . LEU A 1 259 ? 10.094 -12.608 -7.605 1.00 92.44 259 LEU A CA 1
ATOM 1994 C C . LEU A 1 259 ? 11.307 -11.955 -6.937 1.00 92.44 259 LEU A C 1
ATOM 1996 O O . LEU A 1 259 ? 12.268 -11.651 -7.643 1.00 92.44 259 LEU A O 1
ATOM 2000 N N . ALA A 1 260 ? 11.307 -11.804 -5.611 1.00 91.31 260 ALA A N 1
ATOM 2001 C CA . ALA A 1 260 ? 12.428 -11.244 -4.859 1.00 91.31 260 ALA A CA 1
ATOM 2002 C C . ALA A 1 260 ? 13.719 -12.053 -5.065 1.00 91.31 260 ALA A C 1
ATOM 2004 O O . ALA A 1 260 ? 14.733 -11.488 -5.474 1.00 91.31 260 ALA A O 1
ATOM 2005 N N . GLU A 1 261 ? 13.667 -13.381 -4.927 1.00 91.88 261 GLU A N 1
ATOM 2006 C CA . GLU A 1 261 ? 14.807 -14.276 -5.186 1.00 91.88 261 GLU A CA 1
ATOM 2007 C C . GLU A 1 261 ? 15.331 -14.153 -6.622 1.00 91.88 261 GLU A C 1
ATOM 2009 O O . GLU A 1 261 ? 16.530 -14.239 -6.892 1.00 91.88 261 GLU A O 1
ATOM 2014 N N . THR A 1 262 ? 14.436 -13.968 -7.592 1.00 91.56 262 THR A N 1
ATOM 2015 C CA . THR A 1 262 ? 14.843 -13.798 -8.990 1.00 91.56 262 THR A CA 1
ATOM 2016 C C . THR A 1 262 ? 15.467 -12.428 -9.233 1.00 91.56 262 THR A C 1
ATOM 2018 O O . THR A 1 262 ? 16.420 -12.342 -10.007 1.00 91.56 262 THR A O 1
ATOM 2021 N N . GLN A 1 263 ? 14.970 -11.376 -8.580 1.00 89.19 263 GLN A N 1
ATOM 2022 C CA . GLN A 1 263 ? 15.577 -10.044 -8.628 1.00 89.19 263 GLN A CA 1
ATOM 2023 C C . GLN A 1 263 ? 16.979 -10.059 -8.014 1.00 89.19 263 GLN A C 1
ATOM 2025 O O . GLN A 1 263 ? 17.909 -9.565 -8.645 1.00 89.19 263 GLN A O 1
ATOM 2030 N N . GLN A 1 264 ? 17.148 -10.721 -6.864 1.00 87.06 264 GLN A N 1
ATOM 2031 C CA . GLN A 1 264 ? 18.446 -10.924 -6.210 1.00 87.06 264 GLN A CA 1
ATOM 2032 C C . GLN A 1 264 ? 19.427 -11.667 -7.118 1.00 87.06 264 GLN A C 1
ATOM 2034 O O . GLN A 1 264 ? 20.522 -11.183 -7.383 1.00 87.06 264 GLN A O 1
ATOM 2039 N N . ARG A 1 265 ? 19.022 -12.820 -7.671 1.00 89.00 265 ARG A N 1
ATOM 2040 C CA . ARG A 1 265 ? 19.885 -13.619 -8.561 1.00 89.00 265 ARG A CA 1
ATOM 2041 C C . ARG A 1 265 ? 20.316 -12.880 -9.825 1.00 89.00 265 ARG A C 1
ATOM 2043 O O . ARG A 1 265 ? 21.357 -13.208 -10.384 1.00 89.00 265 ARG A O 1
ATOM 2050 N N . LYS A 1 266 ? 19.491 -11.957 -10.325 1.00 87.50 266 LYS A N 1
ATOM 2051 C CA . LYS A 1 266 ? 19.774 -11.194 -11.548 1.00 87.50 266 LYS A CA 1
ATOM 2052 C C . LYS A 1 266 ? 20.390 -9.820 -11.278 1.00 87.50 266 LYS A C 1
ATOM 2054 O O . LYS A 1 266 ? 20.685 -9.138 -12.254 1.00 87.50 266 LYS A O 1
ATOM 2059 N N . ASP A 1 267 ? 20.520 -9.428 -10.010 1.00 84.81 267 ASP A N 1
ATOM 2060 C CA . ASP A 1 267 ? 20.935 -8.090 -9.564 1.00 84.81 267 ASP A CA 1
ATOM 2061 C C . ASP A 1 267 ? 20.196 -6.956 -10.305 1.00 84.81 267 ASP A C 1
ATOM 2063 O O . ASP A 1 267 ? 20.770 -5.946 -10.704 1.00 84.81 267 ASP A O 1
ATOM 2067 N N . ARG A 1 268 ? 18.901 -7.167 -10.587 1.00 83.00 268 ARG A N 1
ATOM 2068 C CA . ARG A 1 268 ? 18.049 -6.202 -11.301 1.00 83.00 268 ARG A CA 1
ATOM 2069 C C . ARG A 1 268 ? 16.569 -6.411 -11.001 1.00 83.00 268 ARG A C 1
ATOM 2071 O O . ARG A 1 268 ? 16.139 -7.532 -10.706 1.00 83.00 268 ARG A O 1
ATOM 2078 N N . ARG A 1 269 ? 15.758 -5.362 -11.169 1.00 85.44 269 ARG A N 1
ATOM 2079 C CA . ARG A 1 269 ? 14.298 -5.472 -11.056 1.00 85.44 269 ARG A CA 1
ATOM 2080 C C . ARG A 1 269 ? 13.776 -6.396 -12.150 1.00 85.44 269 ARG A C 1
ATOM 2082 O O . ARG A 1 269 ? 14.212 -6.369 -13.302 1.00 85.44 269 ARG A O 1
ATOM 2089 N N . VAL A 1 270 ? 12.815 -7.233 -11.783 1.00 86.81 270 VAL A N 1
ATOM 2090 C CA . VAL A 1 270 ? 12.175 -8.170 -12.700 1.00 86.81 270 VAL A CA 1
ATOM 2091 C C . VAL A 1 270 ? 10.737 -7.740 -12.869 1.00 86.81 270 VAL A C 1
ATOM 2093 O O . VAL A 1 270 ? 10.022 -7.418 -11.921 1.00 86.81 270 VAL A O 1
ATOM 2096 N N . THR A 1 271 ? 10.305 -7.734 -14.118 1.00 85.62 271 THR A N 1
ATOM 2097 C CA . THR A 1 271 ? 8.964 -7.325 -14.472 1.00 85.62 271 THR A CA 1
ATOM 2098 C C . THR A 1 271 ? 7.926 -8.310 -13.931 1.00 85.62 271 THR A C 1
ATOM 2100 O O . THR A 1 271 ? 7.770 -9.411 -14.463 1.00 85.62 271 THR A O 1
ATOM 2103 N N . SER A 1 272 ? 7.183 -7.890 -12.902 1.00 86.88 272 SER A N 1
ATOM 2104 C CA . SER A 1 272 ? 6.233 -8.729 -12.156 1.00 86.88 272 SER A CA 1
ATOM 2105 C C . SER A 1 272 ? 5.224 -9.441 -13.062 1.00 86.88 272 SER A C 1
ATOM 2107 O O . SER A 1 272 ? 4.996 -10.635 -12.901 1.00 86.88 272 SER A O 1
ATOM 2109 N N . ARG A 1 273 ? 4.667 -8.746 -14.068 1.00 85.94 273 ARG A N 1
ATOM 2110 C CA . ARG A 1 273 ? 3.675 -9.322 -14.992 1.00 85.94 273 ARG A CA 1
ATOM 2111 C C . ARG A 1 273 ? 4.234 -10.472 -15.828 1.00 85.94 273 ARG A C 1
ATOM 2113 O O . ARG A 1 273 ? 3.631 -11.539 -15.867 1.00 85.94 273 ARG A O 1
ATOM 2120 N N . TYR A 1 274 ? 5.373 -10.259 -16.485 1.00 85.88 274 TYR A N 1
ATOM 2121 C CA . TYR A 1 274 ? 5.998 -11.296 -17.311 1.00 85.88 274 TYR A CA 1
ATOM 2122 C C . TYR A 1 274 ? 6.519 -12.454 -16.466 1.00 85.88 274 TYR A C 1
ATOM 2124 O O . TYR A 1 274 ? 6.376 -13.606 -16.862 1.00 85.88 274 TYR A O 1
ATOM 2132 N N . PHE A 1 275 ? 7.080 -12.159 -15.291 1.00 90.56 275 PHE A N 1
ATOM 2133 C CA . PHE A 1 275 ? 7.548 -13.197 -14.382 1.00 90.56 275 PHE A CA 1
ATOM 2134 C C . PHE A 1 275 ? 6.403 -14.076 -13.885 1.00 90.56 275 PHE A C 1
ATOM 2136 O O . PHE A 1 275 ? 6.544 -15.291 -13.886 1.00 90.56 275 PHE A O 1
ATOM 2143 N N . CYS A 1 276 ? 5.263 -13.486 -13.520 1.00 91.31 276 CYS A N 1
ATOM 2144 C CA . CYS A 1 276 ? 4.096 -14.238 -13.070 1.00 91.31 276 CYS A CA 1
ATOM 2145 C C . CYS A 1 276 ? 3.595 -15.213 -14.149 1.00 91.31 276 CYS A C 1
ATOM 2147 O O . CYS A 1 276 ? 3.446 -16.403 -13.880 1.00 91.31 276 CYS A O 1
ATOM 2149 N N . LEU A 1 277 ? 3.459 -14.732 -15.391 1.00 89.75 277 LEU A N 1
ATOM 2150 C CA . LEU A 1 277 ? 3.060 -15.563 -16.531 1.00 89.75 277 LEU A CA 1
ATOM 2151 C C . LEU A 1 277 ? 4.050 -16.698 -16.796 1.00 89.75 277 LEU A C 1
ATOM 2153 O O . LEU A 1 277 ? 3.642 -17.835 -17.005 1.00 89.75 277 LEU A O 1
ATOM 2157 N N . TRP A 1 278 ? 5.347 -16.397 -16.787 1.00 92.31 278 TRP A N 1
ATOM 2158 C CA . TRP A 1 278 ? 6.380 -17.377 -17.107 1.00 92.31 278 TRP A CA 1
ATOM 2159 C C . TRP A 1 278 ? 6.604 -18.406 -15.989 1.00 92.31 278 TRP A C 1
ATOM 2161 O O . TRP A 1 278 ? 6.783 -19.584 -16.281 1.00 92.31 278 TRP A O 1
ATOM 2171 N N . PHE A 1 279 ? 6.597 -17.979 -14.724 1.00 93.19 279 PHE A N 1
ATOM 2172 C CA . PHE A 1 279 ? 6.928 -18.830 -13.577 1.00 93.19 279 PHE A CA 1
ATOM 2173 C C . PHE A 1 279 ? 5.712 -19.583 -13.025 1.00 93.19 279 PHE A C 1
ATOM 2175 O O . PHE A 1 279 ? 5.824 -20.754 -12.678 1.00 93.19 279 PHE A O 1
ATOM 2182 N N . PHE A 1 280 ? 4.551 -18.926 -12.949 1.00 92.88 280 PHE A N 1
ATOM 2183 C CA . PHE A 1 280 ? 3.329 -19.498 -12.371 1.00 92.88 280 PHE A CA 1
ATOM 2184 C C . PHE A 1 280 ? 2.290 -19.908 -13.423 1.00 92.88 280 PHE A C 1
ATOM 2186 O O . PHE A 1 280 ? 1.274 -20.499 -13.067 1.00 92.88 280 PHE A O 1
ATOM 2193 N N . GLY A 1 281 ? 2.504 -19.596 -14.706 1.00 91.81 281 GLY A N 1
ATOM 2194 C CA . GLY A 1 281 ? 1.564 -19.943 -15.779 1.00 91.81 281 GLY A CA 1
ATOM 2195 C C . GLY A 1 281 ? 0.247 -19.162 -15.739 1.00 91.81 281 GLY A C 1
ATOM 2196 O O . GLY A 1 281 ? -0.702 -19.537 -16.425 1.00 91.81 281 GLY A O 1
ATOM 2197 N N . ILE A 1 282 ? 0.165 -18.091 -14.941 1.00 89.94 282 ILE A N 1
ATOM 2198 C CA . ILE A 1 282 ? -1.051 -17.292 -14.757 1.00 89.94 282 ILE A CA 1
ATOM 2199 C C . ILE A 1 282 ? -0.764 -15.796 -14.884 1.00 89.94 282 ILE A C 1
ATOM 2201 O O . ILE A 1 282 ? 0.346 -15.327 -14.634 1.00 89.94 282 ILE A O 1
ATOM 2205 N N . SER A 1 283 ? -1.783 -15.026 -15.262 1.00 85.31 283 SER A N 1
ATOM 2206 C CA . SER A 1 283 ? -1.725 -13.567 -15.144 1.00 85.31 283 SER A CA 1
ATOM 2207 C C . SER A 1 283 ? -1.705 -13.168 -13.663 1.00 85.31 283 SER A C 1
ATOM 2209 O O . SER A 1 283 ? -2.421 -13.796 -12.878 1.00 85.31 283 SER A O 1
ATOM 2211 N N . PRO A 1 284 ? -0.950 -12.122 -13.268 1.00 79.25 284 PRO A N 1
ATOM 2212 C CA . PRO A 1 284 ? -1.004 -11.621 -11.900 1.00 79.25 284 PRO A CA 1
ATOM 2213 C C . PRO A 1 284 ? -2.450 -11.278 -11.515 1.00 79.25 284 PRO A C 1
ATOM 2215 O O . PRO A 1 284 ? -3.127 -10.612 -12.307 1.00 79.25 284 PRO A O 1
ATOM 2218 N N . PRO A 1 285 ? -2.929 -11.695 -10.330 1.00 76.81 285 PRO A N 1
ATOM 2219 C CA . PRO A 1 285 ? -4.199 -11.218 -9.808 1.00 76.81 285 PRO A CA 1
ATOM 2220 C C . PRO A 1 285 ? -4.126 -9.706 -9.577 1.00 76.81 285 PRO A C 1
ATOM 2222 O O . PRO A 1 285 ? -3.047 -9.150 -9.351 1.00 76.81 285 PRO A O 1
ATOM 2225 N N . PHE A 1 286 ? -5.278 -9.043 -9.622 1.00 71.81 286 PHE A N 1
ATOM 2226 C CA . PHE A 1 286 ? -5.370 -7.640 -9.236 1.00 71.81 286 PHE A CA 1
ATOM 2227 C C . PHE A 1 286 ? -5.133 -7.503 -7.725 1.00 71.81 286 PHE A C 1
ATOM 2229 O O . PHE A 1 286 ? -5.624 -8.325 -6.950 1.00 71.81 286 PHE A O 1
ATOM 2236 N N . MET A 1 287 ? -4.359 -6.485 -7.345 1.00 65.75 287 MET A N 1
ATOM 2237 C CA . MET A 1 287 ? -4.144 -6.038 -5.965 1.00 65.75 287 MET A CA 1
ATOM 2238 C C . MET A 1 287 ? -4.756 -4.663 -5.773 1.00 65.75 287 MET A C 1
ATOM 2240 O O . MET A 1 287 ? -4.647 -3.860 -6.729 1.00 65.75 287 MET A O 1
#

Mean predicted aligned error: 11.86 Å

Radius of gyration: 22.31 Å; Cα contacts (8 Å, |Δi|>4): 264; chains: 1; bounding box: 59×73×57 Å

Organism: NCBI:txid1682393

pLDDT: mean 77.02, std 21.53, range [27.58, 96.69]

Solvent-accessible surface area (backbone atoms only — not comparable to full-atom values): 17164 Å² total; per-residue (Å²): 138,88,84,86,88,78,86,86,77,83,83,89,84,73,86,65,80,83,70,76,78,60,95,81,68,49,72,62,55,55,52,41,54,66,65,40,48,66,55,52,54,50,44,51,55,48,51,59,49,50,56,54,55,61,50,58,31,74,90,68,32,78,67,82,48,70,68,40,45,51,59,45,52,53,50,50,55,53,50,52,54,50,52,52,54,57,55,53,75,35,47,98,64,77,107,55,74,69,35,54,99,88,34,39,62,68,53,34,52,75,74,41,59,69,72,47,18,51,54,51,40,50,52,48,46,43,46,50,28,50,52,30,35,50,53,39,47,55,51,59,59,72,50,81,64,67,90,62,66,46,76,63,30,55,50,25,44,51,50,38,56,51,49,52,50,57,52,45,55,45,32,67,71,66,60,74,80,84,77,70,83,74,74,78,83,77,87,76,89,78,92,83,85,90,80,89,74,88,76,82,83,80,76,68,80,80,65,60,54,44,66,69,77,49,44,60,36,31,42,50,37,13,56,71,28,61,91,36,65,68,57,18,53,50,25,28,53,54,28,45,46,30,60,44,77,90,75,38,22,55,58,51,19,54,49,27,49,57,49,22,55,50,19,48,76,62,74,34,83,65,62,64,59,64,48,30,35,72,75,70,72,38,75,67,78,90,123

Secondary structure (DSSP, 8-state):
--------PPP-----------TT--HHHHHHHHHHHHHHHHHHHHHHHHHHHHTTSTTTS--SSHHHHHHHHHHHHHHHHHHHHHHHTT-SSSS----BTTB-HHHHHHHS-HHHHHHHHHHHHHHHHHHHHHHHHHHHHT---TT---HHHHHHHHHHHHHHHHHHHHHHTT--------------S-------------------PPPGGGHHHHHHHHHS-TT-HHHHHHHHHHHHTT--TTTTHHHHHHHHHHHHHHHHHHTS---HHHHHHHHHSSPPPP-

Nearest PDB structures (foldseek):
  5ffd-assembly1_A  TM=3.317E-01  e=8.283E+00  Synechocystis sp. PCC 6803
  8ga7-assembly1_A  TM=2.617E-01  e=5.786E+00  synthetic construct

Sequence (287 aa):
MRQTISSTLPSPHLILPNLEADDDTSPEDMLHQALSGPLFEFYYRLQLLSGHVARLTHYHRSRITADDQDAVAACIASIRVRLHNLWATTRTGDIGKMTTCGLDAQALRSQLAPDVGARLVLLMRLCEAAYHAEIVELDRVLGDPVQMYSSESRASVKAIMALVSAAMEEAQSGFRYHGSIRVCQDGAHGRYLTLAEQRPDIVEDSKARLSAGFLRPLFLCAIETIDDAGQTAQAVKRMSEIGDPVYRSDFFAAFGQALAETQQRKDRRVTSRYFCLWFFGISPPFM